Protein AF-A0AAV4BQB0-F1 (afdb_monomer_lite)

Organism: NCBI:txid259542

Radius of gyration: 29.91 Å; chains: 1; bounding box: 113×77×68 Å

Foldseek 3Di:
DDDDDDDDDPPPPPPDQDAAEDVLQVPDDEPPQWDWAWEWDWDDDPVDIDIDIHIDTHNDDPPPFPQVQASHGGAYWYQDPNDTDRAFDDPVRADDPQWFWRDDPPDPTIGTYGARPVGPPQPADDDDAAADPDPDEDEPGDFQSNEPDSWTFDHRHRYTDTHHHPPPDDQLQNPDDADPQWFQADPPDDDDPPDDDHSDTDGHDDEDPDDAPQAADADPRRHGYNHHDDDPPDDDDDPDDDDDDDDDDDDDDDDDDDDDDDDDDDDDD

Secondary structure (DSSP, 8-state):
------------------PBPPHHHHT----TT-EEEEEEEEES-TTS-EEEEEEEEESS--TT--GGG-SBS-PPEEEETTEEEEPB-BTTBPPPTTEEEE--TT-S--EEEEPPTT----SS-----PPP--S----S-SSGGGSSTT-EEEE-SSSEEEEPPPSS---TTTT-PPPTTEEEPPTT---PSSP--TTSEEEPPPPPS---TT-EEE-TTS-EEEEEPPPTT------------------------------------

Structure (mmCIF, N/CA/C/O backbone):
data_AF-A0AAV4BQB0-F1
#
_entry.id   AF-A0AAV4BQB0-F1
#
loop_
_atom_site.group_PDB
_atom_site.id
_atom_site.type_symbol
_atom_site.label_atom_id
_atom_site.label_alt_id
_atom_site.label_comp_id
_atom_site.label_asym_id
_atom_site.label_entity_id
_atom_site.label_seq_id
_atom_site.pdbx_PDB_ins_code
_atom_site.Cartn_x
_atom_site.Cartn_y
_atom_site.Cartn_z
_atom_site.occupancy
_atom_site.B_iso_or_equiv
_atom_site.auth_seq_id
_atom_site.auth_comp_id
_atom_site.auth_asym_id
_atom_site.auth_atom_id
_atom_site.pdbx_PDB_model_num
ATOM 1 N N . MET A 1 1 ? -64.596 17.385 -12.058 1.00 40.19 1 MET A N 1
ATOM 2 C CA . MET A 1 1 ? -63.147 17.650 -12.198 1.00 40.19 1 MET A CA 1
ATOM 3 C C . MET A 1 1 ? -62.437 16.876 -11.099 1.00 40.19 1 MET A C 1
ATOM 5 O O . MET A 1 1 ? -62.445 17.319 -9.963 1.00 40.19 1 MET A O 1
ATOM 9 N N . SER A 1 2 ? -61.924 15.686 -11.399 1.00 43.12 2 SER A N 1
ATOM 10 C CA . SER A 1 2 ? -61.160 14.870 -10.445 1.00 43.12 2 SER A CA 1
ATOM 11 C C . SER A 1 2 ? -60.182 14.003 -11.237 1.00 43.12 2 SER A C 1
ATOM 13 O O . SER A 1 2 ? -60.586 13.007 -11.835 1.00 43.12 2 SER A O 1
ATOM 15 N N . GLY A 1 3 ? -58.925 14.439 -11.321 1.00 43.28 3 GLY A N 1
ATOM 16 C CA . GLY A 1 3 ? -57.827 13.657 -11.896 1.00 43.28 3 GLY A CA 1
ATOM 17 C C . GLY A 1 3 ? -57.072 12.907 -10.792 1.00 43.28 3 GLY A C 1
ATOM 18 O O . GLY A 1 3 ? -57.014 13.416 -9.672 1.00 43.28 3 GLY A O 1
ATOM 19 N N . PRO A 1 4 ? -56.512 11.715 -11.061 1.00 56.84 4 PRO A N 1
ATOM 20 C CA . PRO A 1 4 ? -55.786 10.954 -10.054 1.00 56.84 4 PRO A CA 1
ATOM 21 C C . PRO A 1 4 ? -54.370 11.514 -9.874 1.00 56.84 4 PRO A C 1
ATOM 23 O O . PRO A 1 4 ? -53.608 11.656 -10.830 1.00 56.84 4 PRO A O 1
ATOM 26 N N . THR A 1 5 ? -54.012 11.825 -8.633 1.00 54.00 5 THR A N 1
ATOM 27 C CA . THR A 1 5 ? -52.661 12.236 -8.241 1.00 54.00 5 THR A CA 1
ATOM 28 C C . THR A 1 5 ? -51.750 11.008 -8.241 1.00 54.00 5 THR A C 1
ATOM 30 O O . THR A 1 5 ? -51.890 10.116 -7.405 1.00 54.00 5 THR A O 1
ATOM 33 N N . LEU A 1 6 ? -50.830 10.935 -9.203 1.00 49.22 6 LEU A N 1
ATOM 34 C CA . LEU A 1 6 ? -49.849 9.858 -9.324 1.00 49.22 6 LEU A CA 1
ATOM 35 C C . LEU A 1 6 ? -48.727 10.069 -8.289 1.00 49.22 6 LEU A C 1
ATOM 37 O O . LEU A 1 6 ? -47.874 10.938 -8.460 1.00 49.22 6 LEU A O 1
ATOM 41 N N . PHE A 1 7 ? -48.727 9.292 -7.204 1.00 54.22 7 PHE A N 1
ATOM 42 C CA . PHE A 1 7 ? -47.616 9.257 -6.247 1.00 54.22 7 PHE A CA 1
ATOM 43 C C . PHE A 1 7 ? -46.436 8.487 -6.858 1.00 54.22 7 PHE A C 1
ATOM 45 O O . PHE A 1 7 ? -46.438 7.259 -6.914 1.00 54.22 7 PHE A O 1
ATOM 52 N N . MET A 1 8 ? -45.419 9.214 -7.323 1.00 49.53 8 MET A N 1
ATOM 53 C CA . MET A 1 8 ? -44.122 8.643 -7.693 1.00 49.53 8 MET A CA 1
ATOM 54 C C . MET A 1 8 ? -43.368 8.229 -6.423 1.00 49.53 8 MET A C 1
ATOM 56 O O . MET A 1 8 ? -42.832 9.070 -5.704 1.00 49.53 8 MET A O 1
ATOM 60 N N . ILE A 1 9 ? -43.329 6.926 -6.139 1.00 54.16 9 ILE A N 1
ATOM 61 C CA . ILE A 1 9 ? -42.489 6.350 -5.083 1.00 54.16 9 ILE A CA 1
ATOM 62 C C . ILE A 1 9 ? -41.046 6.339 -5.599 1.00 54.16 9 ILE A C 1
ATOM 64 O O . ILE A 1 9 ? -40.660 5.481 -6.392 1.00 54.16 9 ILE A O 1
ATOM 68 N N . ILE A 1 10 ? -40.246 7.316 -5.171 1.00 55.66 10 ILE A N 1
ATOM 69 C CA . ILE A 1 10 ? -38.806 7.347 -5.439 1.00 55.66 10 ILE A CA 1
ATOM 70 C C . ILE A 1 10 ? -38.144 6.299 -4.535 1.00 55.66 10 ILE A C 1
ATOM 72 O O . ILE A 1 10 ? -37.892 6.538 -3.355 1.00 55.66 10 ILE A O 1
ATOM 76 N N . LEU A 1 11 ? -37.874 5.117 -5.089 1.00 50.44 11 LEU A N 1
ATOM 77 C CA . LEU A 1 11 ? -37.000 4.110 -4.487 1.00 50.44 11 LEU A CA 1
ATOM 78 C C . LEU A 1 11 ? -35.556 4.628 -4.529 1.00 50.44 11 LEU A C 1
ATOM 80 O O . LEU A 1 11 ? -34.839 4.451 -5.512 1.00 50.44 11 LEU A O 1
ATOM 84 N N . ILE A 1 12 ? -35.132 5.300 -3.458 1.00 55.72 12 ILE A N 1
ATOM 85 C CA . ILE A 1 12 ? -33.730 5.668 -3.256 1.00 55.72 12 ILE A CA 1
ATOM 86 C C . ILE A 1 12 ? -32.974 4.386 -2.890 1.00 55.72 12 ILE A C 1
ATOM 88 O O . ILE A 1 12 ? -32.971 3.948 -1.740 1.00 55.72 12 ILE A O 1
ATOM 92 N N . CYS A 1 13 ? -32.348 3.756 -3.883 1.00 46.44 13 CYS A N 1
ATOM 93 C CA . CYS A 1 13 ? -31.405 2.668 -3.659 1.00 46.44 13 CYS A CA 1
ATOM 94 C C . CYS A 1 13 ? -30.134 3.255 -3.026 1.00 46.44 13 CYS A C 1
ATOM 96 O O . CYS A 1 13 ? -29.247 3.742 -3.725 1.00 46.44 13 CYS A O 1
ATOM 98 N N . PHE A 1 14 ? -30.040 3.231 -1.696 1.00 46.72 14 PHE A N 1
ATOM 99 C CA . PHE A 1 14 ? -28.785 3.505 -1.002 1.00 46.72 14 PHE A CA 1
ATOM 100 C C . PHE A 1 14 ? -27.820 2.343 -1.257 1.00 46.72 14 PHE A C 1
ATOM 102 O O . PHE A 1 14 ? -27.823 1.341 -0.546 1.00 46.72 14 PHE A O 1
ATOM 109 N N . THR A 1 15 ? -26.976 2.460 -2.281 1.00 52.09 15 THR A N 1
ATOM 110 C CA . THR A 1 15 ? -25.806 1.591 -2.433 1.00 52.09 15 THR A CA 1
ATOM 111 C C . THR A 1 15 ? -24.753 2.028 -1.416 1.00 52.09 15 THR A C 1
ATOM 113 O O . THR A 1 15 ? -23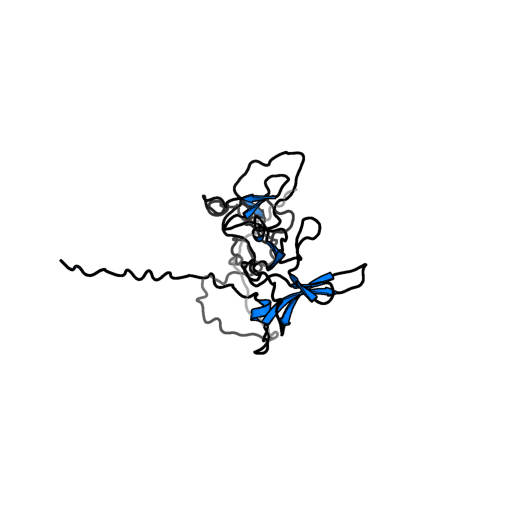.846 2.797 -1.731 1.00 52.09 15 THR A O 1
ATOM 116 N N . GLY A 1 16 ? -24.904 1.598 -0.162 1.00 49.47 16 GLY A N 1
ATOM 117 C CA . GLY A 1 16 ? -23.854 1.750 0.842 1.00 49.47 16 GLY A CA 1
ATOM 118 C C . GLY A 1 16 ? -22.622 0.957 0.408 1.00 49.47 16 GLY A C 1
ATOM 119 O O . GLY A 1 16 ? -22.731 -0.226 0.085 1.00 49.47 16 GLY A O 1
ATOM 120 N N . ALA A 1 17 ? -21.454 1.598 0.364 1.00 50.34 17 ALA A N 1
ATOM 121 C CA . ALA A 1 17 ? -20.202 0.905 0.093 1.00 50.34 17 ALA A CA 1
ATOM 122 C C . ALA A 1 17 ? -19.971 -0.164 1.176 1.00 50.34 17 ALA A C 1
ATOM 124 O O . ALA A 1 17 ? -19.835 0.150 2.359 1.00 50.34 17 ALA A O 1
ATOM 125 N N . VAL A 1 18 ? -19.955 -1.436 0.775 1.00 54.50 18 VAL A N 1
ATOM 126 C CA . VAL A 1 18 ? -19.676 -2.555 1.680 1.00 54.50 18 VAL A CA 1
ATOM 127 C C . VAL A 1 18 ? -18.186 -2.527 2.013 1.00 54.50 18 VAL A C 1
ATOM 129 O O . VAL A 1 18 ? -17.346 -2.714 1.130 1.00 54.50 18 VAL A O 1
ATOM 132 N N . LYS A 1 19 ? -17.848 -2.274 3.281 1.00 59.97 19 LYS A N 1
ATOM 133 C CA . LYS A 1 19 ? -16.457 -2.313 3.751 1.00 59.97 19 LYS A CA 1
ATOM 134 C C . LYS A 1 19 ? -15.888 -3.712 3.572 1.00 59.97 19 LYS A C 1
ATOM 136 O O . LYS A 1 19 ? -16.511 -4.697 3.966 1.00 59.97 19 LYS A O 1
ATOM 141 N N . LYS A 1 20 ? -14.687 -3.796 3.003 1.00 63.47 20 LYS A N 1
ATOM 142 C CA . LYS A 1 20 ? -13.949 -5.057 2.921 1.00 63.47 20 LYS A CA 1
ATOM 143 C C . LYS A 1 20 ? -13.236 -5.309 4.256 1.00 63.47 20 LYS A C 1
ATOM 145 O O . LYS A 1 20 ? -12.518 -4.413 4.704 1.00 63.47 20 LYS A O 1
ATOM 150 N N . PRO A 1 21 ? -13.422 -6.479 4.894 1.00 66.50 21 PRO A N 1
ATOM 151 C CA . PRO A 1 21 ? -12.736 -6.808 6.141 1.00 66.50 21 PRO A CA 1
ATOM 152 C C . PRO A 1 21 ? -11.227 -6.985 5.915 1.00 66.50 21 PRO A C 1
ATOM 154 O O . PRO A 1 21 ? -10.803 -7.455 4.859 1.00 66.50 21 PRO A O 1
ATOM 157 N N . ASP A 1 22 ? -10.416 -6.629 6.916 1.00 72.81 22 ASP A N 1
ATOM 158 C CA . ASP A 1 22 ? -8.969 -6.881 6.895 1.00 72.81 22 ASP A CA 1
ATOM 159 C C . ASP A 1 22 ? -8.699 -8.397 6.798 1.00 72.81 22 ASP A C 1
ATOM 161 O O . ASP A 1 22 ? -9.309 -9.162 7.553 1.00 72.81 22 ASP A O 1
ATOM 165 N N . PRO A 1 23 ? -7.786 -8.867 5.929 1.00 73.06 23 PRO A N 1
ATOM 166 C CA . PRO A 1 23 ? -7.485 -10.293 5.787 1.00 73.06 23 PRO A CA 1
ATOM 167 C C . PRO A 1 23 ? -7.052 -11.004 7.072 1.00 73.06 23 PRO A C 1
ATOM 169 O O . PRO A 1 23 ? -7.343 -12.187 7.235 1.00 73.06 23 PRO A O 1
ATOM 172 N N . ARG A 1 24 ? -6.415 -10.303 8.019 1.00 80.69 24 ARG A N 1
ATOM 173 C CA . ARG A 1 24 ? -6.088 -10.847 9.346 1.00 80.69 24 ARG A CA 1
ATOM 174 C C . ARG A 1 24 ? -7.348 -11.138 10.154 1.00 80.69 24 ARG A C 1
ATOM 176 O O . ARG A 1 24 ? -7.344 -12.072 10.945 1.00 80.69 24 ARG A O 1
ATOM 183 N N . CYS A 1 25 ? -8.409 -10.359 9.951 1.00 82.81 25 CYS A N 1
ATOM 184 C CA . CYS A 1 25 ? -9.715 -10.601 10.552 1.00 82.81 25 CYS A CA 1
ATOM 185 C C . CYS A 1 25 ? -10.560 -11.612 9.781 1.00 82.81 25 CYS A C 1
ATOM 187 O O . CYS A 1 25 ? -11.337 -12.327 10.398 1.00 82.81 25 CYS A O 1
ATOM 189 N N . VAL A 1 26 ? -10.375 -11.736 8.465 1.00 81.69 26 VAL A N 1
ATOM 190 C CA . VAL A 1 26 ? -10.981 -12.829 7.684 1.00 81.69 26 VAL A CA 1
ATOM 191 C C . VAL A 1 26 ? -10.436 -14.186 8.131 1.00 81.69 26 VAL A C 1
ATOM 193 O O . VAL A 1 26 ? -11.183 -15.152 8.211 1.00 81.69 26 VAL A O 1
ATOM 196 N N . ALA A 1 27 ? -9.143 -14.257 8.451 1.00 78.19 27 ALA A N 1
ATOM 197 C CA . ALA A 1 27 ? -8.499 -15.473 8.942 1.00 78.19 27 ALA A CA 1
ATOM 198 C C . ALA A 1 27 ? -8.728 -15.745 10.445 1.00 78.19 27 ALA A C 1
ATOM 200 O O . ALA A 1 27 ? -8.195 -16.726 10.965 1.00 78.19 27 ALA A O 1
ATOM 201 N N . LYS A 1 28 ? -9.452 -14.875 11.165 1.00 83.56 28 LYS A N 1
ATOM 202 C CA . LYS A 1 28 ? -9.656 -14.983 12.614 1.00 83.56 28 LYS A CA 1
ATOM 203 C C . LYS A 1 28 ? -11.091 -15.401 12.923 1.00 83.56 28 LYS A C 1
ATOM 205 O O . LYS A 1 28 ? -12.017 -14.611 12.771 1.00 83.56 28 LYS A O 1
ATOM 210 N N . ASP A 1 29 ? -11.253 -16.607 13.452 1.00 88.62 29 ASP A N 1
ATOM 211 C CA . ASP A 1 29 ? -12.545 -17.081 13.947 1.00 88.62 29 ASP A CA 1
ATOM 212 C C . ASP A 1 29 ? -12.861 -16.435 15.302 1.00 88.62 29 ASP A C 1
ATOM 214 O O . ASP A 1 29 ? -12.289 -16.795 16.336 1.00 88.62 29 ASP A O 1
ATOM 218 N N . CYS A 1 30 ? -13.750 -15.443 15.296 1.00 86.88 30 CYS A N 1
ATOM 219 C CA . CYS A 1 30 ? -14.205 -14.764 16.505 1.00 86.88 30 CYS A CA 1
ATOM 220 C C . CYS A 1 30 ? -15.524 -15.367 17.027 1.00 86.88 30 CYS A C 1
ATOM 222 O O . CYS A 1 30 ? -16.413 -15.670 16.229 1.00 86.88 30 CYS A O 1
ATOM 224 N N . PRO A 1 31 ? -15.688 -15.532 18.357 1.00 89.38 31 PRO A N 1
ATOM 225 C CA . PRO A 1 31 ? -16.959 -15.937 18.957 1.00 89.38 31 PRO A CA 1
ATOM 226 C C . PRO A 1 31 ? -18.126 -15.024 18.553 1.00 89.38 31 PRO A C 1
ATOM 228 O O . PRO A 1 31 ? -17.932 -13.831 18.319 1.00 89.38 31 PRO A O 1
ATOM 231 N N . THR A 1 32 ? -19.351 -15.560 18.563 1.00 79.38 32 THR A N 1
ATOM 232 C CA . THR A 1 32 ? -20.579 -14.891 18.075 1.00 79.38 32 THR A CA 1
ATOM 233 C C . THR A 1 32 ? -20.884 -13.531 18.711 1.00 79.38 32 THR A C 1
ATOM 235 O O . THR A 1 32 ? -21.594 -12.736 18.107 1.00 79.38 32 THR A O 1
ATOM 238 N N . ASN A 1 33 ? -20.338 -13.244 19.897 1.00 83.31 33 ASN A N 1
ATOM 239 C CA . ASN A 1 33 ? -20.551 -11.989 20.629 1.00 83.31 33 ASN A CA 1
ATOM 240 C C . ASN A 1 33 ? -19.329 -11.061 20.607 1.00 83.31 33 ASN A C 1
ATOM 242 O O . ASN A 1 33 ? -19.224 -10.153 21.426 1.00 83.31 33 ASN A O 1
ATOM 246 N N . THR A 1 34 ? -18.389 -11.299 19.695 1.00 88.31 34 THR A N 1
ATOM 247 C CA . THR A 1 34 ? -17.158 -10.516 19.592 1.00 88.31 34 THR A CA 1
ATOM 248 C C . THR A 1 34 ? -16.955 -10.017 18.174 1.00 88.31 34 THR A C 1
ATOM 250 O O . THR A 1 34 ? -17.343 -10.665 17.206 1.00 88.31 34 THR A O 1
ATOM 253 N N . THR A 1 35 ? -16.324 -8.855 18.046 1.00 86.50 35 THR A N 1
ATOM 254 C CA . THR A 1 35 ? -15.971 -8.277 16.747 1.00 86.50 35 THR A CA 1
ATOM 255 C C . THR A 1 35 ? -14.468 -8.374 16.539 1.00 86.50 35 THR A C 1
ATOM 257 O O . THR A 1 35 ? -13.699 -7.999 17.427 1.00 86.50 35 THR A O 1
ATOM 260 N N . CYS A 1 36 ? -14.033 -8.856 15.373 1.00 88.38 36 CYS A N 1
ATOM 261 C CA . CYS A 1 36 ? -12.615 -8.826 15.031 1.00 88.38 36 CYS A CA 1
ATOM 262 C C . CYS A 1 36 ? -12.166 -7.399 14.717 1.00 88.38 36 CYS A C 1
ATOM 264 O O . CYS A 1 36 ? -12.765 -6.725 13.881 1.00 88.38 36 CYS A O 1
ATOM 266 N N . ARG A 1 37 ? -11.087 -6.951 15.360 1.00 88.94 37 ARG A N 1
ATOM 267 C CA . ARG A 1 37 ? -10.463 -5.643 15.142 1.00 88.94 37 ARG A CA 1
ATOM 268 C C . ARG A 1 37 ? -8.952 -5.786 15.052 1.00 88.94 37 ARG A C 1
ATOM 270 O O . ARG A 1 37 ? -8.367 -6.660 15.691 1.00 88.94 37 ARG A O 1
ATOM 277 N N . VAL A 1 38 ? -8.316 -4.902 14.287 1.00 89.12 38 VAL A N 1
ATOM 278 C CA . VAL A 1 38 ? -6.854 -4.825 14.239 1.00 89.12 38 VAL A CA 1
ATOM 279 C C . VAL A 1 38 ? -6.360 -3.852 15.306 1.00 89.12 38 VAL A C 1
ATOM 281 O O . VAL A 1 38 ? -6.777 -2.695 15.361 1.00 89.12 38 VAL A O 1
ATOM 284 N N . VAL A 1 39 ? -5.476 -4.346 16.165 1.00 91.44 39 VAL A N 1
ATOM 285 C CA . VAL A 1 39 ? -4.900 -3.633 17.302 1.00 91.44 39 VAL A CA 1
ATOM 286 C C . VAL A 1 39 ? -3.396 -3.481 17.077 1.00 91.44 39 VAL A C 1
ATOM 288 O O . VAL A 1 39 ? -2.720 -4.425 16.669 1.00 91.44 39 VAL A O 1
ATOM 291 N N . LYS A 1 40 ? -2.864 -2.289 17.342 1.00 91.56 40 LYS A N 1
ATOM 292 C CA . LYS A 1 40 ? -1.433 -2.020 17.444 1.00 91.56 40 LYS A CA 1
ATOM 293 C C . LYS A 1 40 ? -0.936 -2.572 18.778 1.00 91.56 40 LYS A C 1
ATOM 295 O O . LYS A 1 40 ? -1.242 -2.027 19.840 1.00 91.56 40 LYS A O 1
ATOM 300 N N . THR A 1 41 ? -0.164 -3.649 18.713 1.00 90.06 41 THR A N 1
ATOM 301 C CA . THR A 1 41 ? 0.493 -4.258 19.870 1.00 90.06 41 THR A CA 1
ATOM 302 C C . THR A 1 41 ? 1.954 -3.836 19.859 1.00 90.06 41 THR A C 1
ATOM 304 O O . THR A 1 41 ? 2.642 -4.001 18.853 1.00 90.06 41 THR A O 1
ATOM 307 N N . CYS A 1 42 ? 2.437 -3.284 20.968 1.00 86.69 42 CYS A N 1
ATOM 308 C CA . CYS A 1 42 ? 3.838 -2.921 21.116 1.00 86.69 42 CYS A CA 1
ATOM 309 C C . CYS A 1 42 ? 4.488 -3.724 22.237 1.00 86.69 42 CYS A C 1
ATOM 311 O O . CYS A 1 42 ? 3.907 -3.923 23.302 1.00 86.69 42 CYS A O 1
ATOM 313 N N . THR A 1 43 ? 5.702 -4.190 21.978 1.00 85.69 43 THR A N 1
ATOM 314 C CA . THR A 1 43 ? 6.494 -5.021 22.881 1.00 85.69 43 THR A CA 1
ATOM 315 C C . THR A 1 43 ? 7.866 -4.397 23.096 1.00 85.69 43 THR A C 1
ATOM 317 O O . THR A 1 43 ? 8.454 -3.848 22.162 1.00 85.69 43 THR A O 1
ATOM 320 N N . GLY A 1 44 ? 8.392 -4.534 24.313 1.00 80.31 44 GLY A N 1
ATOM 321 C CA . GLY A 1 44 ? 9.740 -4.106 24.686 1.00 80.31 44 GLY A CA 1
ATOM 322 C C . GLY A 1 44 ? 9.776 -2.964 25.706 1.00 80.31 44 GLY A C 1
ATOM 323 O O . GLY A 1 44 ? 8.752 -2.392 26.071 1.00 80.31 44 GLY A O 1
ATOM 324 N N . SER A 1 45 ? 10.979 -2.665 26.200 1.00 73.12 45 SER A N 1
ATOM 325 C CA . SER A 1 45 ? 11.246 -1.579 27.157 1.00 73.12 45 SER A CA 1
ATOM 326 C C . SER A 1 45 ? 11.526 -0.260 26.427 1.00 73.12 45 SER A C 1
ATOM 328 O O . SER A 1 45 ? 11.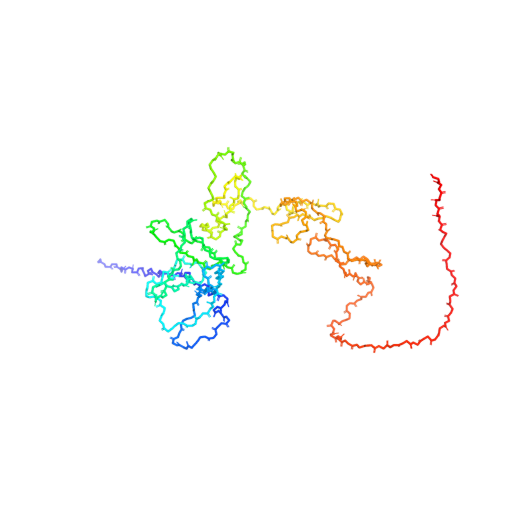801 -0.262 25.230 1.00 73.12 45 SER A O 1
ATOM 330 N N . SER A 1 46 ? 11.559 0.872 27.141 1.00 68.00 46 SER A N 1
ATOM 331 C CA . SER A 1 46 ? 11.692 2.236 26.584 1.00 68.00 46 SER A CA 1
ATOM 332 C C . SER A 1 46 ? 12.862 2.480 25.609 1.00 68.00 46 SER A C 1
ATOM 334 O O . SER A 1 46 ? 12.881 3.503 24.937 1.00 68.00 46 SER A O 1
ATOM 336 N N . ARG A 1 47 ? 13.849 1.573 25.527 1.00 66.06 47 ARG A N 1
ATOM 337 C CA . ARG A 1 47 ? 15.011 1.647 24.617 1.00 66.06 47 ARG A CA 1
ATOM 338 C C . ARG A 1 47 ? 14.907 0.753 23.369 1.00 66.06 47 ARG A C 1
ATOM 340 O O . ARG A 1 47 ? 15.749 0.854 22.485 1.00 66.06 47 ARG A O 1
ATOM 347 N N . SER A 1 48 ? 13.923 -0.140 23.288 1.00 61.41 48 SER A N 1
ATOM 348 C CA . SER A 1 48 ? 13.666 -1.006 22.126 1.00 61.41 48 SER A CA 1
ATOM 349 C C . SER A 1 48 ? 12.182 -1.348 22.096 1.00 61.41 48 SER A C 1
ATOM 351 O O . SER A 1 48 ? 11.766 -2.411 22.545 1.00 61.41 48 SER A O 1
ATOM 353 N N . HIS A 1 49 ? 11.389 -0.388 21.629 1.00 79.81 49 HIS A N 1
ATOM 354 C CA . HIS A 1 49 ? 9.942 -0.497 21.517 1.00 79.81 49 HIS A CA 1
ATOM 355 C C . HIS A 1 49 ? 9.591 -0.861 20.075 1.00 79.81 49 HIS A C 1
ATOM 357 O O . HIS A 1 49 ? 9.742 -0.041 19.170 1.00 79.81 49 HIS A O 1
ATOM 363 N N . PHE A 1 50 ? 9.163 -2.100 19.856 1.00 84.19 50 PHE A N 1
ATOM 364 C CA . PHE A 1 50 ? 8.727 -2.573 18.546 1.00 84.19 50 PHE A CA 1
ATOM 365 C C . PHE A 1 50 ? 7.213 -2.746 18.552 1.00 84.19 50 PHE A C 1
ATOM 367 O O . PHE A 1 50 ? 6.668 -3.373 19.459 1.00 84.19 50 PHE A O 1
ATOM 374 N N . CYS A 1 51 ? 6.541 -2.197 17.545 1.00 86.56 51 CYS A N 1
ATOM 375 C CA . CYS A 1 51 ? 5.098 -2.321 17.380 1.00 86.56 51 CYS A CA 1
ATOM 376 C C . CYS A 1 51 ? 4.773 -3.155 16.145 1.00 86.56 51 CYS A C 1
ATOM 378 O O . CYS A 1 51 ? 5.495 -3.104 15.153 1.00 86.56 51 CYS A O 1
ATOM 380 N N . PHE A 1 52 ? 3.656 -3.874 16.191 1.00 87.69 52 PHE A N 1
ATOM 381 C CA . PHE A 1 52 ? 3.094 -4.626 15.073 1.00 87.69 52 PHE A CA 1
ATOM 382 C C . PHE A 1 52 ? 1.560 -4.599 15.119 1.00 87.69 52 PHE A C 1
ATOM 384 O O . PHE A 1 52 ? 0.955 -4.168 16.102 1.00 87.69 52 PHE A O 1
ATOM 391 N N . LEU A 1 53 ? 0.928 -5.038 14.030 1.00 87.62 53 LEU A N 1
ATOM 392 C CA . LEU A 1 53 ? -0.527 -5.120 13.901 1.00 87.62 53 LEU A CA 1
ATOM 393 C C . LEU A 1 53 ? -1.018 -6.543 14.165 1.00 87.62 53 LEU A C 1
ATOM 395 O O . LEU A 1 53 ? -0.526 -7.495 13.557 1.00 87.62 53 LEU A O 1
ATOM 399 N N . GLU A 1 54 ? -2.024 -6.677 15.022 1.00 90.06 54 GLU A N 1
ATOM 400 C CA . GLU A 1 54 ? -2.573 -7.958 15.462 1.00 90.06 54 GLU A CA 1
ATOM 401 C C . GLU A 1 54 ? -4.105 -7.974 15.373 1.00 90.06 54 GLU A C 1
ATOM 403 O O . GLU A 1 54 ? -4.766 -7.024 15.785 1.00 90.06 54 GLU A O 1
ATOM 408 N N . ALA A 1 55 ? -4.691 -9.063 14.865 1.00 89.56 55 ALA A N 1
ATOM 409 C CA . ALA A 1 55 ? -6.142 -9.254 14.862 1.00 89.56 55 ALA A CA 1
ATOM 410 C C . ALA A 1 55 ? -6.631 -9.832 16.201 1.00 89.56 55 ALA A C 1
ATOM 412 O O . ALA A 1 55 ? -6.223 -10.926 16.609 1.00 89.56 55 ALA A O 1
ATOM 413 N N . ARG A 1 56 ? -7.540 -9.114 16.868 1.00 91.75 56 ARG A N 1
ATOM 414 C CA . ARG A 1 56 ? -8.102 -9.470 18.177 1.00 91.75 56 ARG A CA 1
ATOM 415 C C . ARG A 1 56 ? -9.627 -9.447 18.143 1.00 91.75 56 ARG A C 1
ATOM 417 O O . ARG A 1 56 ? -10.224 -8.554 17.552 1.00 91.75 56 ARG A O 1
ATOM 424 N N . CYS A 1 57 ? -10.246 -10.411 18.816 1.00 91.25 57 CYS A N 1
ATOM 425 C CA . CYS A 1 57 ? -11.690 -10.434 19.038 1.00 91.25 57 CYS A CA 1
ATOM 426 C C . CYS A 1 57 ? -12.011 -9.586 20.273 1.00 91.25 57 CYS A C 1
ATOM 428 O O . CYS A 1 57 ? -11.423 -9.809 21.332 1.00 91.25 57 CYS A O 1
ATOM 430 N N . LEU A 1 58 ? -12.891 -8.596 20.127 1.00 89.56 58 LEU A N 1
ATOM 431 C CA . LEU A 1 58 ? -13.271 -7.669 21.193 1.00 89.56 58 LEU A CA 1
ATOM 432 C C . LEU A 1 58 ? -14.755 -7.825 21.535 1.00 89.56 58 LEU A C 1
ATOM 434 O O . LEU A 1 58 ? -15.594 -7.795 20.634 1.00 89.56 58 LEU A O 1
ATOM 438 N N . ASP A 1 59 ? -15.071 -7.935 22.827 1.00 85.56 59 ASP A N 1
ATOM 439 C CA . ASP A 1 59 ? -16.450 -8.066 23.333 1.00 85.56 59 ASP A CA 1
ATOM 440 C C . ASP A 1 59 ? -17.261 -6.764 23.185 1.00 85.56 59 ASP A C 1
ATOM 442 O O . ASP A 1 59 ? -18.484 -6.789 23.072 1.00 85.56 59 ASP A O 1
ATOM 446 N N . LYS A 1 60 ? -16.579 -5.609 23.202 1.00 71.88 60 LYS A N 1
ATOM 447 C CA . LYS A 1 60 ? -17.162 -4.267 23.045 1.00 71.88 60 LYS A CA 1
ATOM 448 C C . LYS A 1 60 ? -16.235 -3.406 22.177 1.00 71.88 60 LYS A C 1
ATOM 450 O O . LYS A 1 60 ? -15.217 -2.934 22.691 1.00 71.88 60 LYS A O 1
ATOM 455 N N . PRO A 1 61 ? -16.511 -3.222 20.874 1.00 64.69 61 PRO A N 1
ATOM 456 C CA . PRO A 1 61 ? -15.766 -2.252 20.078 1.00 64.69 61 PRO A CA 1
ATOM 457 C C . PRO A 1 61 ? -15.964 -0.834 20.656 1.00 64.69 61 PRO A C 1
ATOM 459 O O . PRO A 1 61 ? -16.980 -0.589 21.312 1.00 64.69 61 PRO A O 1
ATOM 462 N N . PRO A 1 62 ? -15.020 0.105 20.452 1.00 67.00 62 PRO A N 1
ATOM 463 C CA . PRO A 1 62 ? -15.179 1.467 20.948 1.00 67.00 62 PRO A CA 1
ATOM 464 C C . PRO A 1 62 ? -16.431 2.098 20.335 1.00 67.00 62 PRO A C 1
ATOM 466 O O . PRO A 1 62 ? -16.572 2.125 19.113 1.00 67.00 62 PRO A O 1
ATOM 469 N N . GLU A 1 63 ? -17.318 2.628 21.176 1.00 60.66 63 GLU A N 1
ATOM 470 C CA . GLU A 1 63 ? -18.576 3.271 20.763 1.00 60.66 63 GLU A CA 1
ATOM 471 C C . GLU A 1 63 ? -18.328 4.489 19.849 1.00 60.66 63 GLU A C 1
ATOM 473 O O . GLU A 1 63 ? -19.137 4.819 18.988 1.00 60.66 63 GLU A O 1
ATOM 478 N N . SER A 1 64 ? -17.150 5.106 19.988 1.00 57.09 64 SER A N 1
ATOM 479 C CA . SER A 1 64 ? -16.658 6.240 19.205 1.00 57.09 64 SER A CA 1
ATOM 480 C C . SER A 1 64 ? -15.769 5.855 18.024 1.00 57.09 64 SER A C 1
ATOM 482 O O . SER A 1 64 ? -15.236 6.754 17.370 1.00 57.09 64 SER A O 1
ATOM 484 N N . SER A 1 65 ? -15.555 4.559 17.751 1.00 61.78 65 SER A N 1
ATOM 485 C CA . SER A 1 65 ? -14.666 4.183 16.656 1.00 61.78 65 SER A CA 1
ATOM 486 C C . SER A 1 65 ? -15.274 4.680 15.362 1.00 61.78 65 SER A C 1
ATOM 488 O O . SER A 1 65 ? -16.390 4.295 14.989 1.00 61.78 65 SER A O 1
ATOM 490 N N . GLN A 1 66 ? -14.542 5.556 14.683 1.00 66.38 66 GLN A N 1
ATOM 491 C CA . GLN A 1 66 ? -15.022 6.243 13.496 1.00 66.38 66 GLN A CA 1
ATOM 492 C C . GLN A 1 66 ? -14.883 5.307 12.304 1.00 66.38 66 GLN A C 1
ATOM 494 O O . GLN A 1 66 ? -14.121 5.495 11.359 1.00 66.38 66 GLN A O 1
ATOM 499 N N . THR A 1 67 ? -15.629 4.220 12.406 1.00 62.56 67 THR A N 1
ATOM 500 C CA . THR A 1 67 ? -15.480 2.992 11.648 1.00 62.56 67 THR A CA 1
ATOM 501 C C . THR A 1 67 ? -15.617 3.303 10.156 1.00 62.56 67 THR A C 1
ATOM 503 O O . THR A 1 67 ? -15.041 2.625 9.318 1.00 62.56 67 THR A O 1
ATOM 506 N N . PHE A 1 68 ? -16.393 4.332 9.798 1.00 61.16 68 PHE A N 1
ATOM 507 C CA . PHE A 1 68 ? -16.645 4.804 8.431 1.00 61.16 68 PHE A CA 1
ATOM 508 C C . PHE A 1 68 ? -15.489 5.574 7.772 1.00 61.16 68 PHE A C 1
ATOM 510 O O . PHE A 1 68 ? -15.581 5.846 6.580 1.00 61.16 68 PHE A O 1
ATOM 517 N N . ARG A 1 69 ? -14.411 5.899 8.494 1.00 73.88 69 ARG A N 1
ATOM 518 C CA . ARG A 1 69 ? -13.314 6.731 7.964 1.00 73.88 69 ARG A CA 1
ATOM 519 C C . ARG A 1 69 ? -12.295 5.935 7.146 1.00 73.88 69 ARG A C 1
ATOM 521 O O . ARG A 1 69 ? -11.625 6.504 6.293 1.00 73.88 69 ARG A O 1
ATOM 528 N N . CYS A 1 70 ? -12.200 4.621 7.354 1.00 74.56 70 CYS A N 1
ATOM 529 C CA . CYS A 1 70 ? -11.319 3.753 6.572 1.00 74.56 70 CYS A CA 1
ATOM 530 C C . CYS A 1 70 ? -12.073 3.103 5.404 1.00 74.56 70 CYS A C 1
ATOM 532 O O . CYS A 1 70 ? -13.206 2.640 5.550 1.00 74.56 70 CYS A O 1
ATOM 534 N N . THR A 1 71 ? -11.429 3.053 4.236 1.00 67.50 71 THR A N 1
ATOM 535 C CA . THR A 1 71 ? -11.969 2.394 3.032 1.00 67.50 71 THR A CA 1
ATOM 536 C C . THR A 1 71 ? -11.804 0.873 3.086 1.00 67.50 71 THR A C 1
ATOM 538 O O . THR A 1 71 ? -12.627 0.142 2.530 1.00 67.50 71 THR A O 1
ATOM 541 N N . PHE A 1 72 ? -10.776 0.399 3.796 1.00 65.38 72 PHE A N 1
ATOM 542 C CA . PHE A 1 72 ? -10.504 -1.008 4.076 1.00 65.38 72 PHE A CA 1
ATOM 543 C C . PHE A 1 72 ? -10.445 -1.237 5.587 1.00 65.38 72 PHE A C 1
ATOM 545 O O . PHE A 1 72 ? -9.705 -0.552 6.295 1.00 65.38 72 PHE A O 1
ATOM 552 N N . GLY A 1 73 ? -11.215 -2.215 6.066 1.00 72.56 73 GLY A N 1
ATOM 553 C CA . GLY A 1 73 ? -11.335 -2.519 7.488 1.00 72.56 73 GLY A CA 1
ATOM 554 C C . GLY A 1 73 ? -11.849 -1.342 8.323 1.00 72.56 73 GLY A C 1
ATOM 555 O O . GLY A 1 73 ? -12.636 -0.517 7.857 1.00 72.56 73 GLY A O 1
ATOM 556 N N . ASP A 1 74 ? -11.372 -1.293 9.563 1.00 80.00 74 ASP A N 1
ATOM 557 C CA . ASP A 1 74 ? -11.692 -0.277 10.563 1.00 80.00 74 ASP A CA 1
ATOM 558 C C . ASP A 1 74 ? -10.410 0.468 10.990 1.00 80.00 74 ASP A C 1
ATOM 560 O O . ASP A 1 74 ? -9.308 -0.030 10.726 1.00 80.00 74 ASP A O 1
ATOM 564 N N . PRO A 1 75 ? -10.511 1.621 11.684 1.00 85.44 75 PRO A N 1
ATOM 565 C CA . PRO A 1 75 ? -9.348 2.273 12.277 1.00 85.44 75 PRO A CA 1
ATOM 566 C C . PRO A 1 75 ? -8.552 1.323 13.177 1.00 85.44 75 PRO A C 1
ATOM 568 O O . PRO A 1 75 ? -9.123 0.514 13.922 1.00 85.44 75 PRO A O 1
ATOM 571 N N . ILE A 1 76 ? -7.224 1.441 13.115 1.00 88.94 76 ILE A N 1
ATOM 572 C CA . ILE A 1 76 ? -6.311 0.650 13.945 1.00 88.94 76 ILE A CA 1
ATOM 573 C C . ILE A 1 76 ? -6.470 1.094 15.393 1.00 88.94 76 ILE A C 1
ATOM 575 O O . ILE A 1 76 ? -6.358 2.282 15.691 1.00 88.94 76 ILE A O 1
ATOM 579 N N . LEU A 1 77 ? -6.678 0.150 16.306 1.00 90.56 77 LEU A N 1
ATOM 580 C CA . LEU A 1 77 ? -6.862 0.456 17.723 1.00 90.56 77 LEU A CA 1
ATOM 581 C C . LEU A 1 77 ? -5.541 0.382 18.491 1.00 90.56 77 LEU A C 1
ATOM 583 O O . LEU A 1 77 ? -4.748 -0.525 18.274 1.00 90.56 77 LEU A O 1
ATOM 587 N N . GLU A 1 78 ? -5.322 1.285 19.436 1.00 90.06 78 GLU A N 1
ATOM 588 C CA . GLU A 1 78 ? -4.183 1.264 20.357 1.00 90.06 78 GLU A CA 1
ATOM 589 C C . GLU A 1 78 ? -4.684 1.405 21.799 1.00 90.06 78 GLU A C 1
ATOM 591 O O . GLU A 1 78 ? -5.670 2.094 22.068 1.00 90.06 78 GLU A O 1
ATOM 596 N N . MET A 1 79 ? -4.010 0.746 22.744 1.00 87.94 79 MET A N 1
ATOM 597 C CA . MET A 1 79 ? -4.291 0.924 24.167 1.00 87.94 79 MET A CA 1
ATOM 598 C C . MET A 1 79 ? -3.754 2.283 24.633 1.00 87.94 79 MET A C 1
ATOM 600 O O . MET A 1 79 ? -2.543 2.490 24.690 1.00 87.94 79 MET A O 1
ATOM 604 N N . ARG A 1 80 ? -4.647 3.198 25.015 1.00 86.00 80 ARG A N 1
ATOM 605 C CA . ARG A 1 80 ? -4.316 4.508 25.587 1.00 86.00 80 ARG A CA 1
ATOM 606 C C . ARG A 1 80 ? -5.091 4.726 26.877 1.00 86.00 80 ARG A C 1
ATOM 608 O O . ARG A 1 80 ? -6.313 4.598 26.909 1.00 86.00 80 ARG A O 1
ATOM 615 N N . LEU A 1 81 ? -4.367 5.044 27.953 1.00 88.12 81 LEU A N 1
ATOM 616 C CA . LEU A 1 81 ? -4.943 5.321 29.279 1.00 88.12 81 LEU A CA 1
ATOM 617 C C . LEU A 1 81 ? -5.911 4.218 29.763 1.00 88.12 81 LEU A C 1
ATOM 619 O O . LEU A 1 81 ? -6.952 4.502 30.342 1.00 88.12 81 LEU A O 1
ATOM 623 N N . GLY A 1 82 ? -5.584 2.949 29.486 1.00 86.38 82 GLY A N 1
ATOM 624 C CA . GLY A 1 82 ? -6.412 1.798 29.873 1.00 86.38 82 GLY A CA 1
ATOM 625 C C . GLY A 1 82 ? -7.642 1.547 28.992 1.00 86.38 82 GLY A C 1
ATOM 626 O O . GLY A 1 82 ? -8.458 0.694 29.329 1.00 86.38 82 GLY A O 1
ATOM 627 N N . THR A 1 83 ? -7.777 2.250 27.864 1.00 87.94 83 THR A N 1
ATOM 628 C CA . THR A 1 83 ? -8.886 2.080 26.911 1.00 87.94 83 THR A CA 1
ATOM 629 C C . THR A 1 83 ? -8.381 1.873 25.486 1.00 87.94 83 THR A C 1
ATOM 631 O O . THR A 1 83 ? -7.317 2.369 25.121 1.00 87.94 83 THR A O 1
ATOM 634 N N . LEU A 1 84 ? -9.137 1.141 24.665 1.00 88.12 84 LEU A N 1
ATOM 635 C CA . LEU A 1 84 ? -8.857 1.028 23.233 1.00 88.12 84 LEU A CA 1
ATOM 636 C C . LEU A 1 84 ? -9.394 2.261 22.509 1.00 88.12 84 LEU A C 1
ATOM 638 O O . LEU A 1 84 ? -10.579 2.572 22.613 1.00 88.12 84 LEU A O 1
ATOM 642 N N . GLN A 1 85 ? -8.522 2.941 21.773 1.00 88.38 85 GLN A N 1
ATOM 643 C CA . GLN A 1 85 ? -8.856 4.139 21.004 1.00 88.38 85 GLN A CA 1
ATOM 644 C C . GLN A 1 85 ? -8.306 4.033 19.584 1.00 88.38 85 GLN A C 1
ATOM 646 O O . GLN A 1 85 ? -7.335 3.313 19.346 1.00 88.38 85 GLN A O 1
ATOM 651 N N . ASP A 1 86 ? -8.910 4.765 18.649 1.00 88.31 86 ASP A N 1
ATOM 652 C CA . ASP A 1 86 ? -8.404 4.878 17.283 1.00 88.31 86 ASP A CA 1
ATOM 653 C C . ASP A 1 86 ? -6.983 5.484 17.309 1.00 88.31 86 ASP A C 1
ATOM 655 O O . ASP A 1 86 ? -6.704 6.479 17.986 1.00 88.31 86 ASP A O 1
ATOM 659 N N . THR A 1 87 ? -6.056 4.874 16.573 1.00 88.31 87 THR A N 1
ATOM 660 C CA . THR A 1 87 ? -4.667 5.332 16.497 1.00 88.31 87 THR A CA 1
ATOM 661 C C . THR A 1 87 ? -4.640 6.632 15.713 1.00 88.31 87 THR A C 1
ATOM 663 O O . THR A 1 87 ? -4.995 6.657 14.537 1.00 88.31 87 THR A O 1
ATOM 666 N N . THR A 1 88 ? -4.229 7.725 16.347 1.00 87.12 88 THR A N 1
ATOM 667 C CA . THR A 1 88 ? -4.135 9.035 15.692 1.00 87.12 88 THR A CA 1
ATOM 668 C C . THR A 1 88 ? -2.833 9.173 14.913 1.00 87.12 88 THR A C 1
ATOM 670 O O . THR A 1 88 ? -1.792 8.706 15.379 1.00 87.12 88 THR A O 1
ATOM 673 N N . CYS A 1 89 ? -2.868 9.878 13.786 1.00 82.69 89 CYS A N 1
ATOM 674 C CA . CYS A 1 89 ? -1.680 10.202 13.000 1.00 82.69 89 CYS A CA 1
ATOM 675 C C . CYS A 1 89 ? -1.505 11.705 12.810 1.00 82.69 89 CYS A C 1
ATOM 677 O O . CYS A 1 89 ? -2.468 12.458 12.720 1.00 82.69 89 CYS A O 1
ATOM 679 N N . HIS A 1 90 ? -0.248 12.138 12.782 1.00 81.00 90 HIS A N 1
ATOM 680 C CA . HIS A 1 90 ? 0.168 13.513 12.503 1.00 81.00 90 HIS A CA 1
ATOM 681 C C . HIS A 1 90 ? 1.666 13.513 12.137 1.00 81.00 90 HIS A C 1
ATOM 683 O O . HIS A 1 90 ? 2.324 12.483 12.304 1.00 81.00 90 HIS A O 1
ATOM 689 N N . PRO A 1 91 ? 2.260 14.636 11.690 1.00 69.69 91 PRO A N 1
ATOM 690 C CA . PRO A 1 91 ? 3.656 14.661 11.230 1.00 69.69 91 PRO A CA 1
ATOM 691 C C . PRO A 1 91 ? 4.704 14.156 12.240 1.00 69.69 91 PRO A C 1
ATOM 693 O O . PRO A 1 91 ? 5.754 13.670 11.840 1.00 69.69 91 PRO A O 1
ATOM 696 N N . GLY A 1 92 ? 4.423 14.247 13.545 1.00 74.44 92 GLY A N 1
ATOM 697 C CA . GLY A 1 92 ? 5.302 13.765 14.623 1.00 74.44 92 GLY A CA 1
ATOM 698 C C . GLY A 1 92 ? 4.996 12.348 15.125 1.00 74.44 92 GLY A C 1
ATOM 699 O O . GLY A 1 92 ? 5.732 11.829 15.957 1.00 74.44 92 GLY A O 1
ATOM 700 N N . SER A 1 93 ? 3.915 11.730 14.650 1.00 79.62 93 SER A N 1
ATOM 701 C CA . SER A 1 93 ? 3.523 10.360 14.990 1.00 79.62 93 SER A CA 1
ATOM 702 C C . SER A 1 93 ? 2.979 9.686 13.729 1.00 79.62 93 SER A C 1
ATOM 704 O O . SER A 1 93 ? 1.757 9.657 13.528 1.00 79.62 93 SER A O 1
ATOM 706 N N . PRO A 1 94 ? 3.865 9.186 12.848 1.00 79.31 94 PRO A N 1
ATOM 707 C CA . PRO A 1 94 ? 3.445 8.488 11.645 1.00 79.31 94 PRO A CA 1
ATOM 708 C C . PRO A 1 94 ? 2.741 7.174 11.996 1.00 79.31 94 PRO A C 1
ATOM 710 O O . PRO A 1 94 ? 2.931 6.598 13.072 1.00 79.31 94 PRO A O 1
ATOM 713 N N . CYS A 1 95 ? 1.919 6.697 11.067 1.00 84.00 95 CYS A N 1
ATOM 714 C CA . CYS A 1 95 ? 1.314 5.382 11.185 1.00 84.00 95 CYS A CA 1
ATOM 715 C C . CYS A 1 95 ? 2.364 4.272 11.082 1.00 84.00 95 CYS A C 1
ATOM 717 O O . CYS A 1 95 ? 3.445 4.459 10.528 1.00 84.00 95 CYS A O 1
ATOM 719 N N . ILE A 1 96 ? 2.030 3.109 11.635 1.00 83.75 96 ILE A N 1
ATOM 720 C CA . ILE A 1 96 ? 2.872 1.916 11.567 1.00 83.75 96 ILE A CA 1
ATOM 721 C C . ILE A 1 96 ? 2.953 1.373 10.133 1.00 83.75 96 ILE A C 1
ATOM 723 O O . ILE A 1 96 ? 2.020 1.535 9.344 1.00 83.75 96 ILE A O 1
ATOM 727 N N . ASP A 1 97 ? 4.045 0.690 9.800 1.00 75.75 97 ASP A N 1
ATOM 728 C CA . ASP A 1 97 ? 4.226 0.071 8.488 1.00 75.75 97 ASP A CA 1
ATOM 729 C C . ASP A 1 97 ? 3.033 -0.815 8.087 1.00 75.75 97 ASP A C 1
ATOM 731 O O . ASP A 1 97 ? 2.509 -1.609 8.874 1.00 75.75 97 ASP A O 1
ATOM 735 N N . GLY A 1 98 ? 2.594 -0.670 6.833 1.00 72.44 98 GLY A N 1
ATOM 736 C CA . GLY A 1 98 ? 1.407 -1.359 6.310 1.00 72.44 98 GLY A CA 1
ATOM 737 C C . GLY A 1 98 ? 0.074 -0.687 6.661 1.00 72.44 98 GLY A C 1
ATOM 738 O O . GLY A 1 98 ? -0.981 -1.299 6.494 1.00 72.44 98 GLY A O 1
ATOM 739 N N . SER A 1 99 ? 0.110 0.560 7.129 1.00 80.25 99 SER A N 1
ATOM 740 C CA . SER A 1 99 ? -1.065 1.410 7.329 1.00 80.25 99 SER A CA 1
ATOM 741 C C . SER A 1 99 ? -0.847 2.803 6.730 1.00 80.25 99 SER A C 1
ATOM 743 O O . SER A 1 99 ? 0.278 3.161 6.379 1.00 80.25 99 SER A O 1
ATOM 745 N N . TYR A 1 100 ? -1.921 3.568 6.552 1.00 76.69 100 TYR A N 1
ATOM 746 C CA . TYR A 1 100 ? -1.893 4.912 5.973 1.00 76.69 100 TYR A CA 1
ATOM 747 C C . TYR A 1 100 ? -2.645 5.898 6.868 1.00 76.69 100 TYR A C 1
ATOM 749 O O . TYR A 1 100 ? -3.492 5.503 7.675 1.00 76.69 100 TYR A O 1
ATOM 757 N N . CYS A 1 101 ? -2.322 7.184 6.748 1.00 82.00 101 CYS A N 1
ATOM 758 C CA . CYS A 1 101 ? -2.951 8.219 7.558 1.00 82.00 101 CYS A CA 1
ATOM 759 C C . CYS A 1 101 ? -4.163 8.783 6.815 1.00 82.00 101 CYS A C 1
ATOM 761 O O . CYS A 1 101 ? -4.020 9.448 5.790 1.00 82.00 101 CYS A O 1
ATOM 763 N N . ASN A 1 102 ? -5.369 8.537 7.329 1.00 77.19 102 ASN A N 1
ATOM 764 C CA . ASN A 1 102 ? -6.578 9.118 6.763 1.00 77.19 102 ASN A CA 1
ATOM 765 C C . ASN A 1 102 ? -6.820 10.510 7.358 1.00 77.19 102 ASN A C 1
ATOM 767 O O . ASN A 1 102 ? -7.112 10.643 8.551 1.00 77.19 102 ASN A O 1
ATOM 771 N N . THR A 1 103 ? -6.708 11.539 6.516 1.00 69.25 103 THR A N 1
ATOM 772 C CA . THR A 1 103 ? -6.974 12.940 6.862 1.00 69.25 103 THR A CA 1
ATOM 773 C C . THR A 1 103 ? -8.254 13.388 6.148 1.00 69.25 103 THR A C 1
ATOM 775 O O . THR A 1 103 ? -8.316 13.413 4.919 1.00 69.25 103 THR A O 1
ATOM 778 N N . GLU A 1 104 ? -9.317 13.713 6.888 1.00 60.19 104 GLU A N 1
ATOM 779 C CA . GLU A 1 104 ? -10.499 14.353 6.297 1.00 60.19 104 GLU A CA 1
ATOM 780 C C . GLU A 1 104 ? -10.448 15.872 6.495 1.00 60.19 104 GLU A C 1
ATOM 782 O O . GLU A 1 104 ? -9.994 16.383 7.519 1.00 60.19 104 GLU A O 1
ATOM 787 N N . LEU A 1 105 ? -10.886 16.605 5.465 1.00 48.09 105 LEU A N 1
ATOM 788 C CA . LEU A 1 105 ? -11.006 18.061 5.501 1.00 48.09 105 LEU A CA 1
ATOM 789 C C . LEU A 1 105 ? -12.132 18.432 6.474 1.00 48.09 105 LEU A C 1
ATOM 791 O O . LEU A 1 105 ? -13.284 18.120 6.187 1.00 48.09 105 LEU A O 1
ATOM 795 N N . ALA A 1 106 ? -11.762 19.146 7.542 1.00 50.22 106 ALA A N 1
ATOM 796 C CA . ALA A 1 106 ? -12.591 19.659 8.645 1.00 50.22 106 ALA A CA 1
ATOM 797 C C . ALA A 1 106 ? -12.617 18.846 9.954 1.00 50.22 106 ALA A C 1
ATOM 799 O O . ALA A 1 106 ? -13.331 19.240 10.875 1.00 50.22 106 ALA A O 1
ATOM 800 N N . ASP A 1 107 ? -11.777 17.820 10.112 1.00 48.81 107 ASP A N 1
ATOM 801 C CA . ASP A 1 107 ? -11.665 17.097 11.382 1.00 48.81 107 ASP A CA 1
ATOM 802 C C . ASP A 1 107 ? -10.335 17.344 12.090 1.00 48.81 107 ASP A C 1
ATOM 804 O O . ASP A 1 107 ? -9.251 17.274 11.514 1.00 48.81 107 ASP A O 1
ATOM 808 N N . THR A 1 108 ? -10.422 17.590 13.390 1.00 57.41 108 THR A N 1
ATOM 809 C CA . THR A 1 108 ? -9.295 17.792 14.306 1.00 57.41 108 THR A CA 1
ATOM 810 C C . THR A 1 108 ? -8.487 16.520 14.593 1.00 57.41 108 THR A C 1
ATOM 812 O O . THR A 1 108 ? -7.503 16.595 15.329 1.00 57.41 108 THR A O 1
ATOM 815 N N . TYR A 1 109 ? -8.848 15.358 14.030 1.00 67.38 109 TYR A N 1
ATOM 816 C CA . TYR A 1 109 ? -8.228 14.074 14.376 1.00 67.38 109 TYR A CA 1
ATOM 817 C C . TYR A 1 109 ? -8.084 13.149 13.158 1.00 67.38 109 TYR A C 1
ATOM 819 O O . TYR A 1 109 ? -9.029 12.473 12.757 1.00 67.38 109 TYR A O 1
ATOM 827 N N . ALA A 1 110 ? -6.879 13.090 12.585 1.00 79.06 110 ALA A N 1
ATOM 828 C CA . ALA A 1 110 ? -6.518 12.096 11.577 1.00 79.06 110 ALA A CA 1
ATOM 829 C C . ALA A 1 110 ? -6.212 10.739 12.233 1.00 79.06 110 ALA A C 1
ATOM 831 O O . ALA A 1 110 ? -5.658 10.691 13.337 1.00 79.06 110 ALA A O 1
ATOM 832 N N . THR A 1 111 ? -6.559 9.632 11.567 1.00 86.69 111 THR A N 1
ATOM 833 C CA . THR A 1 111 ? -6.411 8.272 12.117 1.00 86.69 111 THR A CA 1
ATOM 834 C C . THR A 1 111 ? -5.668 7.324 11.179 1.00 86.69 111 THR A C 1
ATOM 836 O O . THR A 1 111 ? -5.737 7.460 9.958 1.00 86.69 111 THR A O 1
ATOM 839 N N . CYS A 1 112 ? -4.958 6.351 11.751 1.00 86.00 112 CYS A N 1
ATOM 840 C CA . CYS A 1 112 ? -4.301 5.290 11.007 1.00 86.00 112 CYS A CA 1
ATOM 841 C C . CYS A 1 112 ? -5.309 4.235 10.554 1.00 86.00 112 CYS A C 1
ATOM 843 O O . CYS A 1 112 ? -5.908 3.523 11.365 1.00 86.00 112 CYS A O 1
ATOM 845 N N . CYS A 1 113 ? -5.437 4.115 9.239 1.00 83.88 113 CYS A N 1
ATOM 846 C CA . CYS A 1 113 ? -6.251 3.123 8.559 1.00 83.88 113 CYS A CA 1
ATOM 847 C C . CYS A 1 113 ? -5.379 2.021 7.964 1.00 83.88 113 CYS A C 1
ATOM 849 O O . CYS A 1 113 ? -4.222 2.236 7.608 1.00 83.88 113 CYS A O 1
ATOM 851 N N . LEU A 1 114 ? -5.943 0.826 7.830 1.00 77.94 114 LEU A N 1
ATOM 852 C CA . LEU A 1 114 ? -5.246 -0.307 7.235 1.00 77.94 114 LEU A CA 1
ATOM 853 C C . LEU A 1 114 ? -5.054 -0.089 5.737 1.00 77.94 114 LEU A C 1
ATOM 855 O O . LEU A 1 114 ? -6.011 0.173 5.012 1.00 77.94 114 LEU A O 1
ATOM 859 N N . SER A 1 115 ? -3.817 -0.232 5.271 1.00 67.06 115 SER A N 1
ATOM 860 C CA . SER A 1 115 ? -3.531 -0.264 3.840 1.00 67.06 115 SER A CA 1
ATOM 861 C C . SER A 1 115 ? -3.965 -1.618 3.289 1.00 67.06 115 SER A C 1
ATOM 863 O O . SER A 1 115 ? -3.740 -2.639 3.939 1.00 67.06 115 SER A O 1
ATOM 865 N N . ASP A 1 116 ? -4.562 -1.643 2.093 1.00 55.78 116 ASP A N 1
ATOM 866 C CA . ASP A 1 116 ? -4.857 -2.900 1.398 1.00 55.78 116 ASP A CA 1
ATOM 867 C C . ASP A 1 116 ? -3.577 -3.771 1.379 1.00 55.78 116 ASP A C 1
ATOM 869 O O . ASP A 1 116 ? -2.548 -3.334 0.843 1.00 55.78 116 ASP A O 1
ATOM 873 N N . PRO A 1 117 ? -3.587 -4.977 1.984 1.00 47.81 117 PRO A N 1
ATOM 874 C CA . PRO A 1 117 ? -2.412 -5.846 2.045 1.00 47.81 117 PRO A CA 1
ATOM 875 C C . PRO A 1 117 ? -1.989 -6.377 0.670 1.00 47.81 117 PRO A C 1
ATOM 877 O O . PRO A 1 117 ? -0.889 -6.911 0.535 1.00 47.81 117 PRO A O 1
ATOM 880 N N . HIS A 1 118 ? -2.804 -6.179 -0.369 1.00 51.28 118 HIS A N 1
ATOM 881 C CA . HIS A 1 118 ? -2.430 -6.396 -1.764 1.00 51.28 118 HIS A CA 1
ATOM 882 C C . HIS A 1 118 ? -1.830 -5.153 -2.445 1.00 51.28 118 HIS A C 1
ATOM 884 O O . HIS A 1 118 ? -1.688 -5.148 -3.670 1.00 51.28 118 HIS A O 1
ATOM 890 N N . LYS A 1 119 ? -1.344 -4.189 -1.637 1.00 55.75 119 LYS A N 1
ATOM 891 C CA . LYS A 1 119 ? -0.838 -2.841 -1.970 1.00 55.75 119 LYS A CA 1
ATOM 892 C C . LYS A 1 119 ? -1.987 -1.837 -2.088 1.00 55.75 119 LYS A C 1
ATOM 894 O O . LYS A 1 119 ? -2.941 -2.126 -2.801 1.00 55.75 119 LYS A O 1
ATOM 899 N N . PRO A 1 120 ? -1.840 -0.577 -1.654 1.00 54.41 120 PRO A N 1
ATOM 900 C CA . PRO A 1 120 ? -2.491 0.504 -2.358 1.00 54.41 120 PRO A CA 1
ATOM 901 C C . PRO A 1 120 ? -1.487 1.020 -3.392 1.00 54.41 120 PRO A C 1
ATOM 903 O O . PRO A 1 120 ? -0.886 2.069 -3.215 1.00 54.41 120 PRO A O 1
ATOM 906 N N . VAL A 1 121 ? -1.253 0.268 -4.471 1.00 62.16 121 VAL A N 1
ATOM 907 C CA . VAL A 1 121 ? -0.890 0.939 -5.725 1.00 62.16 121 VAL A CA 1
ATOM 908 C C . VAL A 1 121 ? -2.229 1.250 -6.352 1.00 62.16 121 VAL A C 1
ATOM 910 O O . VAL A 1 121 ? -2.852 0.370 -6.947 1.00 62.16 121 VAL A O 1
ATOM 913 N N . LYS A 1 122 ? -2.706 2.482 -6.169 1.00 66.56 122 LYS A N 1
ATOM 914 C CA . LYS A 1 122 ? -3.887 2.908 -6.917 1.00 66.56 122 LYS A CA 1
ATOM 915 C C . LYS A 1 122 ? -3.576 2.776 -8.409 1.00 66.56 122 LYS A C 1
ATOM 917 O O . LYS A 1 122 ? -2.436 3.056 -8.807 1.00 66.56 122 LYS A O 1
ATOM 922 N N . PRO A 1 123 ? -4.531 2.312 -9.229 1.00 64.19 123 PRO A N 1
ATOM 923 C CA . PRO A 1 123 ? -4.300 2.123 -10.655 1.00 64.19 123 PRO A CA 1
ATOM 924 C C . PRO A 1 123 ? -3.859 3.434 -11.324 1.00 64.19 123 PRO A C 1
ATOM 926 O O . PRO A 1 123 ? -4.225 4.523 -10.889 1.00 64.19 123 PRO A O 1
ATOM 929 N N . GLY A 1 124 ? -3.058 3.324 -12.385 1.00 70.19 124 GLY A N 1
ATOM 930 C CA . GLY A 1 124 ? -2.502 4.470 -13.111 1.00 70.19 124 GLY A CA 1
ATOM 931 C C . GLY A 1 124 ? -1.076 4.842 -12.697 1.00 70.19 124 GLY A C 1
ATOM 932 O O . GLY A 1 124 ? -0.460 4.216 -11.832 1.00 70.19 124 GLY A O 1
ATOM 933 N N . PHE A 1 125 ? -0.535 5.869 -13.351 1.00 74.06 125 PHE A N 1
ATOM 934 C CA . PHE A 1 125 ? 0.850 6.317 -13.193 1.00 74.06 125 PHE A CA 1
ATOM 935 C C . PHE A 1 125 ? 0.902 7.744 -12.656 1.00 74.06 125 PHE A C 1
ATOM 937 O O . PHE A 1 125 ? 0.014 8.550 -12.943 1.00 74.06 125 PHE A O 1
ATOM 944 N N . CYS A 1 126 ? 1.957 8.060 -11.901 1.00 84.19 126 CYS A N 1
ATOM 945 C CA . CYS A 1 126 ? 2.241 9.445 -11.548 1.00 84.19 126 CYS A CA 1
ATOM 946 C C . CYS A 1 126 ? 2.456 10.263 -12.825 1.00 84.19 126 CYS A C 1
ATOM 948 O O . CYS A 1 126 ? 3.230 9.831 -13.686 1.00 84.19 126 CYS A O 1
ATOM 950 N N . PRO A 1 127 ? 1.780 11.412 -12.979 1.00 83.38 127 PRO A N 1
ATOM 951 C CA . PRO A 1 127 ? 1.958 12.245 -14.154 1.00 83.38 127 PRO A CA 1
ATOM 952 C C . PRO A 1 127 ? 3.401 12.747 -14.226 1.00 83.38 127 PRO A C 1
ATOM 954 O O . PRO A 1 127 ? 4.027 13.048 -13.207 1.00 83.38 127 PRO A O 1
ATOM 957 N N . ALA A 1 128 ? 3.933 12.850 -15.443 1.00 78.38 128 ALA A N 1
ATOM 958 C CA . ALA A 1 128 ? 5.239 13.450 -15.662 1.00 78.38 128 ALA A CA 1
ATOM 959 C C . ALA A 1 128 ? 5.166 14.946 -15.325 1.00 78.38 128 ALA A C 1
ATOM 961 O O . ALA A 1 128 ? 4.568 15.730 -16.062 1.00 78.38 128 ALA A O 1
ATOM 962 N N . VAL A 1 129 ? 5.780 15.342 -14.213 1.00 72.75 129 VAL A N 1
ATOM 963 C CA . VAL A 1 129 ? 5.921 16.745 -13.813 1.00 72.75 129 VAL A CA 1
ATOM 964 C C . VAL A 1 129 ? 7.376 17.181 -13.897 1.00 72.75 129 VAL A C 1
ATOM 966 O O . VAL A 1 129 ? 8.295 16.396 -13.658 1.00 72.75 129 VAL A O 1
ATOM 969 N N . LYS A 1 130 ? 7.603 18.454 -14.240 1.00 70.81 130 LYS A N 1
ATOM 970 C CA . LYS A 1 130 ? 8.928 19.060 -14.088 1.00 70.81 130 LYS A CA 1
ATOM 971 C C . LYS A 1 130 ? 9.219 19.156 -12.594 1.00 70.81 130 LYS A C 1
ATOM 973 O O . LYS A 1 130 ? 8.408 19.713 -11.861 1.00 70.81 130 LYS A O 1
ATOM 978 N N . ALA A 1 131 ? 10.353 18.605 -12.168 1.00 66.38 131 ALA A N 1
ATOM 979 C CA . ALA A 1 131 ? 10.752 18.647 -10.770 1.00 66.38 131 ALA A CA 1
ATOM 980 C C . ALA A 1 131 ? 10.835 20.104 -10.288 1.00 66.38 131 ALA A C 1
ATOM 982 O O . ALA A 1 131 ? 11.563 20.907 -10.883 1.00 66.38 131 ALA A O 1
ATOM 983 N N . HIS A 1 132 ? 10.093 20.437 -9.234 1.00 64.50 132 HIS A N 1
ATOM 984 C CA . HIS A 1 132 ? 10.204 21.733 -8.575 1.00 64.50 132 HIS A CA 1
ATOM 985 C C . HIS A 1 132 ? 11.535 21.804 -7.812 1.00 64.50 132 HIS A C 1
ATOM 987 O O . HIS A 1 132 ? 11.967 20.825 -7.201 1.00 64.50 132 HIS A O 1
ATOM 993 N N . LYS A 1 133 ? 12.212 22.956 -7.889 1.00 58.41 133 LYS A N 1
ATOM 994 C CA . LYS A 1 133 ? 13.481 23.245 -7.196 1.00 58.41 133 LYS A CA 1
ATOM 995 C C . LYS A 1 133 ? 13.270 24.283 -6.092 1.00 58.41 133 LYS A C 1
ATOM 997 O O . LYS A 1 133 ? 14.022 25.248 -5.998 1.00 58.41 133 LYS A O 1
ATOM 1002 N N . ASP A 1 134 ? 12.218 24.116 -5.304 1.00 63.56 134 ASP A N 1
ATOM 1003 C CA . ASP A 1 134 ? 11.960 25.007 -4.178 1.00 63.56 134 ASP A CA 1
ATOM 1004 C C . ASP A 1 134 ? 12.794 24.567 -2.966 1.00 63.56 134 ASP A C 1
ATOM 1006 O O . ASP A 1 134 ? 12.999 23.379 -2.733 1.00 63.56 134 ASP A O 1
ATOM 1010 N N . HIS A 1 135 ? 13.321 25.527 -2.200 1.00 60.25 135 HIS A N 1
ATOM 1011 C CA . HIS A 1 135 ? 14.215 25.251 -1.065 1.00 60.25 135 HIS A CA 1
ATOM 1012 C C . HIS A 1 135 ? 13.491 24.722 0.187 1.00 60.25 135 HIS A C 1
ATOM 1014 O O . HIS A 1 135 ? 14.148 24.347 1.155 1.00 60.25 135 HIS A O 1
ATOM 1020 N N . PHE A 1 136 ? 12.155 24.693 0.188 1.00 70.88 136 PHE A N 1
ATOM 1021 C CA . PHE A 1 136 ? 11.352 24.188 1.298 1.00 70.88 136 PHE A CA 1
ATOM 1022 C C . PHE A 1 136 ? 10.522 22.990 0.841 1.00 70.88 136 PHE A C 1
ATOM 1024 O O . PHE A 1 136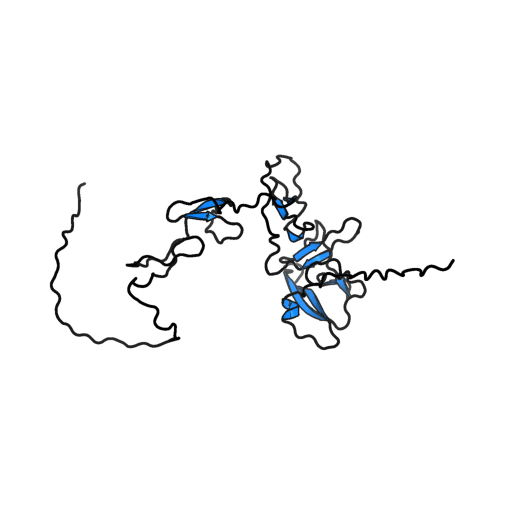 ? 9.544 23.135 0.112 1.00 70.88 136 PHE A O 1
ATOM 1031 N N . CYS A 1 137 ? 10.946 21.806 1.272 1.00 76.06 137 CYS A N 1
ATOM 1032 C CA . CYS A 1 137 ? 10.410 20.529 0.827 1.00 76.06 137 CYS A CA 1
ATOM 1033 C C . CYS A 1 137 ? 9.656 19.873 1.979 1.00 76.06 137 CYS A C 1
ATOM 1035 O O . CYS A 1 137 ? 10.246 19.572 3.016 1.00 76.06 137 CYS A O 1
ATOM 1037 N N . VAL A 1 138 ? 8.351 19.672 1.807 1.00 80.06 138 VAL A N 1
ATOM 1038 C CA . VAL A 1 138 ? 7.503 18.996 2.792 1.00 80.06 138 VAL A CA 1
ATOM 1039 C C . VAL A 1 138 ? 6.626 17.996 2.065 1.00 80.06 138 VAL A C 1
ATOM 1041 O O . VAL A 1 138 ? 5.820 18.368 1.216 1.00 80.06 138 VAL A O 1
ATOM 1044 N N . ASP A 1 139 ? 6.777 16.725 2.420 1.00 77.31 139 ASP A N 1
ATOM 1045 C CA . ASP A 1 139 ? 5.931 15.658 1.902 1.00 77.31 139 ASP A CA 1
ATOM 1046 C C . ASP A 1 139 ? 4.500 15.797 2.428 1.00 77.31 139 ASP A C 1
ATOM 1048 O O . ASP A 1 139 ? 4.260 15.768 3.635 1.00 77.31 139 ASP A O 1
ATOM 1052 N N . MET A 1 140 ? 3.541 15.882 1.508 1.00 73.69 140 MET A N 1
ATOM 1053 C CA . MET A 1 140 ? 2.105 15.959 1.800 1.00 73.69 140 MET A CA 1
ATOM 1054 C C . MET A 1 140 ? 1.420 14.585 1.803 1.00 73.69 140 MET A C 1
ATOM 1056 O O . MET A 1 140 ? 0.249 14.473 2.155 1.00 73.69 140 MET A O 1
ATOM 1060 N N . CYS A 1 141 ? 2.132 13.541 1.382 1.00 69.19 141 CYS A N 1
ATOM 1061 C CA . CYS A 1 141 ? 1.693 12.149 1.388 1.00 69.19 141 CYS A CA 1
ATOM 1062 C C . CYS A 1 141 ? 2.918 11.234 1.519 1.00 69.19 141 CYS A C 1
ATOM 1064 O O . CYS A 1 141 ? 4.027 11.638 1.173 1.00 69.19 141 CYS A O 1
ATOM 1066 N N . GLN A 1 142 ? 2.743 10.001 1.990 1.00 67.25 142 GLN A N 1
ATOM 1067 C CA . GLN A 1 142 ? 3.787 8.971 2.034 1.00 67.25 142 GLN A CA 1
ATOM 1068 C C . GLN A 1 142 ? 3.520 7.835 1.041 1.00 67.25 142 GLN A C 1
ATOM 1070 O O . GLN A 1 142 ? 4.463 7.299 0.460 1.00 67.25 142 GLN A O 1
ATOM 1075 N N . ASN A 1 143 ? 2.255 7.496 0.797 1.00 67.25 143 ASN A N 1
ATOM 1076 C CA . ASN A 1 143 ? 1.830 6.481 -0.164 1.00 67.25 143 ASN A CA 1
ATOM 1077 C C . ASN A 1 143 ? 0.482 6.845 -0.817 1.00 67.25 143 ASN A C 1
ATOM 1079 O O . ASN A 1 143 ? -0.199 7.769 -0.379 1.00 67.25 143 ASN A O 1
ATOM 1083 N N . ASP A 1 144 ? 0.082 6.128 -1.877 1.00 69.31 144 ASP A N 1
ATOM 1084 C CA . ASP A 1 144 ? -1.170 6.407 -2.604 1.00 69.31 144 ASP A CA 1
ATOM 1085 C C . ASP A 1 144 ? -2.415 6.371 -1.701 1.00 69.31 144 ASP A C 1
ATOM 1087 O O . ASP A 1 144 ? -3.408 7.030 -2.009 1.00 69.31 144 ASP A O 1
ATOM 1091 N N . GLY A 1 145 ? -2.376 5.611 -0.601 1.00 66.88 145 GLY A N 1
ATOM 1092 C CA . GLY A 1 145 ? -3.447 5.527 0.391 1.00 66.88 145 GLY A CA 1
ATOM 1093 C C . GLY A 1 145 ? -3.683 6.833 1.149 1.00 66.88 145 GLY A C 1
ATOM 1094 O O . GLY A 1 145 ? -4.821 7.115 1.505 1.00 66.88 145 GLY A O 1
ATOM 1095 N N . ASP A 1 146 ? -2.660 7.677 1.302 1.00 67.62 146 ASP A N 1
ATOM 1096 C CA . ASP A 1 146 ? -2.805 9.003 1.922 1.00 67.62 146 ASP A CA 1
ATOM 1097 C C . ASP A 1 146 ? -3.548 9.996 1.005 1.00 67.62 146 ASP A C 1
ATOM 1099 O O . ASP A 1 146 ? -3.963 11.074 1.428 1.00 67.62 146 ASP A O 1
ATOM 1103 N N . CYS A 1 147 ? -3.722 9.645 -0.271 1.00 69.50 147 CYS A N 1
ATOM 1104 C CA . CYS A 1 147 ? -4.386 10.475 -1.263 1.00 69.50 147 CYS A CA 1
ATOM 1105 C C . CYS A 1 147 ? -5.868 10.116 -1.404 1.00 69.50 147 CYS A C 1
ATOM 1107 O O . CYS A 1 147 ? -6.277 8.974 -1.204 1.00 69.50 147 CYS A O 1
ATOM 1109 N N . ARG A 1 148 ? -6.709 11.071 -1.812 1.00 66.12 148 ARG A N 1
ATOM 1110 C CA . ARG A 1 148 ? -8.153 10.834 -2.010 1.00 66.12 148 ARG A CA 1
ATOM 1111 C C . ARG A 1 148 ? -8.440 10.196 -3.374 1.00 66.12 148 ARG A C 1
ATOM 1113 O O . ARG A 1 148 ? -7.661 10.350 -4.308 1.00 66.12 148 ARG A O 1
ATOM 1120 N N . TRP A 1 149 ? -9.554 9.474 -3.495 1.00 67.38 149 TRP A N 1
ATOM 1121 C CA . TRP A 1 149 ? -10.035 8.890 -4.762 1.00 67.38 149 TRP A CA 1
ATOM 1122 C C . TRP A 1 149 ? -8.976 8.046 -5.492 1.00 67.38 149 TRP A C 1
ATOM 1124 O O . TRP A 1 149 ? -8.313 7.224 -4.865 1.00 67.38 149 TRP A O 1
ATOM 1134 N N . ASP A 1 150 ? -8.802 8.245 -6.796 1.00 67.62 150 ASP A N 1
ATOM 1135 C CA . ASP A 1 150 ? -7.790 7.616 -7.643 1.00 67.62 150 ASP A CA 1
ATOM 1136 C C . ASP A 1 150 ? -6.422 8.326 -7.599 1.00 67.62 150 ASP A C 1
ATOM 1138 O O . ASP A 1 150 ? -5.477 7.859 -8.230 1.00 67.62 150 ASP A O 1
ATOM 1142 N N . TYR A 1 151 ? -6.273 9.407 -6.820 1.00 75.31 151 TYR A N 1
ATOM 1143 C CA . TYR A 1 151 ? -5.038 10.193 -6.766 1.00 75.31 151 TYR A CA 1
ATOM 1144 C C . TYR A 1 151 ? -3.904 9.392 -6.144 1.00 75.31 151 TYR A C 1
ATOM 1146 O O . TYR A 1 151 ? -4.089 8.716 -5.131 1.00 75.31 151 TYR A O 1
ATOM 1154 N N . LYS A 1 152 ? -2.717 9.531 -6.722 1.00 80.81 152 LYS A N 1
ATOM 1155 C CA . LYS A 1 152 ? -1.497 8.817 -6.352 1.00 80.81 152 LYS A CA 1
ATOM 1156 C C . LYS A 1 152 ? -0.528 9.735 -5.620 1.00 80.81 152 LYS A C 1
ATOM 1158 O O . LYS A 1 152 ? -0.474 10.927 -5.917 1.00 80.81 152 LYS A O 1
ATOM 1163 N N . CYS A 1 153 ? 0.249 9.184 -4.694 1.00 81.81 153 CYS A N 1
ATOM 1164 C CA . CYS A 1 153 ? 1.290 9.931 -4.002 1.00 81.81 153 CYS A CA 1
ATOM 1165 C C . CYS A 1 153 ? 2.552 9.956 -4.861 1.00 81.81 153 CYS A C 1
ATOM 1167 O O . CYS A 1 153 ? 3.250 8.953 -5.010 1.00 81.81 153 CYS A O 1
ATOM 1169 N N . CYS A 1 154 ? 2.823 11.110 -5.461 1.00 85.62 154 CYS A N 1
ATOM 1170 C CA . CYS A 1 154 ? 3.821 11.257 -6.507 1.00 85.62 154 CYS A CA 1
ATOM 1171 C C . CYS A 1 154 ? 4.956 12.170 -6.071 1.00 85.62 154 CYS A C 1
ATOM 1173 O O . CYS A 1 154 ? 4.726 13.229 -5.492 1.00 85.62 154 CYS A O 1
ATOM 1175 N N . ASN A 1 155 ? 6.184 11.774 -6.399 1.00 85.19 155 ASN A N 1
ATOM 1176 C CA . ASN A 1 155 ? 7.358 12.609 -6.203 1.00 85.19 155 ASN A CA 1
ATOM 1177 C C . ASN A 1 155 ? 7.394 13.706 -7.281 1.00 85.19 155 ASN A C 1
ATOM 1179 O O . ASN A 1 155 ? 7.414 13.400 -8.475 1.00 85.19 155 ASN A O 1
ATOM 1183 N N . ARG A 1 156 ? 7.405 14.972 -6.856 1.00 81.50 156 ARG A N 1
ATOM 1184 C CA . ARG A 1 156 ? 7.453 16.149 -7.737 1.00 81.50 156 ARG A CA 1
ATOM 1185 C C . ARG A 1 156 ? 8.805 16.860 -7.714 1.00 81.50 156 ARG A C 1
ATOM 1187 O O . ARG A 1 156 ? 8.909 18.007 -8.144 1.00 81.50 156 ARG A O 1
ATOM 1194 N N . GLY A 1 157 ? 9.851 16.185 -7.252 1.00 79.12 157 GLY A N 1
ATOM 1195 C CA . GLY A 1 157 ? 11.189 16.735 -7.094 1.00 79.12 157 GLY A CA 1
ATOM 1196 C C . GLY A 1 157 ? 11.680 16.501 -5.678 1.00 79.12 157 GLY A C 1
ATOM 1197 O O . GLY A 1 157 ? 12.243 15.445 -5.394 1.00 79.12 157 GLY A O 1
ATOM 1198 N N . CYS A 1 158 ? 11.500 17.498 -4.813 1.00 83.00 158 CYS A N 1
ATOM 1199 C CA . CYS A 1 158 ? 11.936 17.413 -3.424 1.00 83.00 158 CYS A CA 1
ATOM 1200 C C . CYS A 1 158 ? 10.807 17.100 -2.427 1.00 83.00 158 CYS A C 1
ATOM 1202 O O . CYS A 1 158 ? 11.103 16.758 -1.287 1.00 83.00 158 CYS A O 1
ATOM 1204 N N . ASP A 1 159 ? 9.543 17.166 -2.857 1.00 83.88 159 ASP A N 1
ATOM 1205 C CA . ASP A 1 159 ? 8.349 16.828 -2.081 1.00 83.88 159 ASP A CA 1
ATOM 1206 C C . ASP A 1 159 ? 7.489 15.748 -2.769 1.00 83.88 159 ASP A C 1
ATOM 1208 O O . ASP A 1 159 ? 7.503 15.571 -3.996 1.00 83.88 159 ASP A O 1
ATOM 1212 N N . LYS A 1 160 ? 6.691 15.034 -1.969 1.00 84.31 160 LYS A N 1
ATOM 1213 C CA . LYS A 1 160 ? 5.612 14.153 -2.432 1.00 84.31 160 LYS A CA 1
ATOM 1214 C C . LYS A 1 160 ? 4.246 14.822 -2.294 1.00 84.31 160 LYS A C 1
ATOM 1216 O O . LYS A 1 160 ? 3.923 15.370 -1.243 1.00 84.31 160 LYS A O 1
ATOM 1221 N N . ALA A 1 161 ? 3.412 14.720 -3.328 1.00 85.94 161 ALA A N 1
ATOM 1222 C CA . ALA A 1 161 ? 2.050 15.251 -3.314 1.00 85.94 161 ALA A CA 1
ATOM 1223 C C . ALA A 1 161 ? 1.050 14.322 -4.010 1.00 85.94 161 ALA A C 1
ATOM 1225 O O . ALA A 1 161 ? 1.401 13.553 -4.906 1.00 85.94 161 ALA A O 1
ATOM 1226 N N . CYS A 1 162 ? -0.219 14.438 -3.620 1.00 82.25 162 CYS A N 1
ATOM 1227 C CA . CYS A 1 162 ? -1.314 13.701 -4.233 1.00 82.25 162 CYS A CA 1
ATOM 1228 C C . CYS A 1 162 ? -1.660 14.269 -5.608 1.00 82.25 162 CYS A C 1
ATOM 1230 O O . CYS A 1 162 ? -2.109 15.408 -5.726 1.00 82.25 162 CYS A O 1
ATOM 1232 N N . MET A 1 163 ? -1.477 13.463 -6.648 1.00 85.31 163 MET A N 1
ATOM 1233 C CA . MET A 1 163 ? -1.700 13.851 -8.035 1.00 85.31 163 MET A CA 1
ATOM 1234 C C . MET A 1 163 ? -2.711 12.934 -8.704 1.00 85.31 163 MET A C 1
ATOM 1236 O O . MET A 1 163 ? -2.708 11.725 -8.475 1.00 85.31 163 MET A O 1
ATOM 1240 N N . GLN A 1 164 ? -3.547 13.508 -9.567 1.00 82.94 164 GLN A N 1
ATOM 1241 C CA . GLN A 1 164 ? -4.426 12.713 -10.410 1.00 82.94 164 GLN A CA 1
ATOM 1242 C C . GLN A 1 164 ? -3.561 11.798 -11.291 1.00 82.94 164 GLN A C 1
ATOM 1244 O O . GLN A 1 164 ? -2.568 12.273 -11.862 1.00 82.94 164 GLN A O 1
ATOM 1249 N N . PRO A 1 165 ? -3.882 10.499 -11.386 1.00 77.62 165 PRO A N 1
ATOM 1250 C CA . PRO A 1 165 ? -3.149 9.599 -12.257 1.00 77.62 165 PRO A CA 1
ATOM 1251 C C . PRO A 1 165 ? -3.255 10.103 -13.696 1.00 77.62 165 PRO A C 1
ATOM 1253 O O . PRO A 1 165 ? -4.287 10.634 -14.110 1.00 77.62 165 PRO A O 1
ATOM 1256 N N . ALA A 1 166 ? -2.179 9.958 -14.467 1.00 72.75 166 ALA A N 1
ATOM 1257 C CA . ALA A 1 166 ? -2.197 10.364 -15.867 1.00 72.75 166 ALA A CA 1
ATOM 1258 C C . ALA A 1 166 ? -3.334 9.633 -16.610 1.00 72.75 166 ALA A C 1
ATOM 1260 O O . ALA A 1 166 ? -3.342 8.405 -16.687 1.00 72.75 166 ALA A O 1
ATOM 1261 N N . THR A 1 167 ? -4.286 10.390 -17.166 1.00 56.41 167 THR A N 1
ATOM 1262 C CA . THR A 1 167 ? -5.404 9.868 -17.977 1.00 56.41 167 THR A CA 1
ATOM 1263 C C . THR A 1 167 ? -4.940 9.309 -19.328 1.00 56.41 167 THR A C 1
ATOM 1265 O O . THR A 1 167 ? -5.679 8.598 -20.004 1.00 56.41 167 THR A O 1
ATOM 1268 N N . SER A 1 168 ? -3.688 9.564 -19.704 1.00 49.41 168 SER A N 1
ATOM 1269 C CA . SER A 1 168 ? -2.984 8.989 -20.848 1.00 49.41 168 SER A CA 1
ATOM 1270 C C . SER A 1 168 ? -2.232 7.717 -20.442 1.00 49.41 168 SER A C 1
ATOM 1272 O O . SER A 1 168 ? -1.003 7.659 -20.412 1.00 49.41 168 SER A O 1
ATOM 1274 N N . GLY A 1 169 ? -2.997 6.680 -20.106 1.00 53.53 169 GLY A N 1
ATOM 1275 C CA . GLY A 1 169 ? -2.484 5.341 -19.850 1.00 53.53 169 GLY A CA 1
ATOM 1276 C C . GLY A 1 169 ? -1.794 4.750 -21.078 1.00 53.53 169 GLY A C 1
ATOM 1277 O O . GLY A 1 169 ? -2.438 4.274 -22.008 1.00 53.53 169 GLY A O 1
ATOM 1278 N N . LYS A 1 170 ? -0.469 4.710 -21.044 1.00 59.16 170 LYS A N 1
ATOM 1279 C CA . LYS A 1 170 ? 0.272 3.573 -21.574 1.00 59.16 170 LYS A CA 1
ATOM 1280 C C . LYS A 1 170 ? 1.324 3.229 -20.543 1.00 59.16 170 LYS A C 1
ATOM 1282 O O . LYS A 1 170 ? 1.999 4.136 -20.051 1.00 59.16 170 LYS A O 1
ATOM 1287 N N . ASP A 1 171 ? 1.447 1.953 -20.192 1.00 70.06 171 ASP A N 1
ATOM 1288 C CA . ASP A 1 171 ? 2.627 1.536 -19.451 1.00 70.06 171 ASP A CA 1
ATOM 1289 C C . ASP A 1 171 ? 3.847 1.977 -20.288 1.00 70.06 171 ASP A C 1
ATOM 1291 O O . ASP A 1 171 ? 3.869 1.756 -21.504 1.00 70.06 171 ASP A O 1
ATOM 1295 N N . PRO A 1 172 ? 4.837 2.675 -19.696 1.00 72.06 172 PRO A N 1
ATOM 1296 C CA . PRO A 1 172 ? 6.022 3.131 -20.424 1.00 72.06 172 PRO A CA 1
ATOM 1297 C C . PRO A 1 172 ? 6.751 1.984 -21.146 1.00 72.06 172 PRO A C 1
ATOM 1299 O O . PRO A 1 172 ? 7.495 2.227 -22.097 1.00 72.06 172 PRO A O 1
ATOM 1302 N N . CYS A 1 173 ? 6.496 0.740 -20.739 1.00 78.25 173 CYS A N 1
ATOM 1303 C CA . CYS A 1 173 ? 6.983 -0.479 -21.357 1.00 78.25 173 CYS A CA 1
ATOM 1304 C C . CYS A 1 173 ? 6.071 -1.055 -22.461 1.00 78.25 173 CYS A C 1
ATOM 1306 O O . CYS A 1 173 ? 6.560 -1.827 -23.282 1.00 78.25 173 CYS A O 1
ATOM 1308 N N . ASP A 1 174 ? 4.804 -0.639 -22.586 1.00 79.50 174 ASP A N 1
ATOM 1309 C CA . ASP A 1 174 ? 3.852 -1.138 -23.605 1.00 79.50 174 ASP A CA 1
ATOM 1310 C C . ASP A 1 174 ? 4.274 -0.829 -25.047 1.00 79.50 174 ASP A C 1
ATOM 1312 O O . ASP A 1 174 ? 3.776 -1.418 -26.007 1.00 79.50 174 ASP A O 1
ATOM 1316 N N . SER A 1 175 ? 5.135 0.165 -25.242 1.00 74.00 175 SER A N 1
ATOM 1317 C CA . SER A 1 175 ? 5.708 0.515 -26.552 1.00 74.00 175 SER A CA 1
ATOM 1318 C C . SER A 1 175 ? 7.227 0.397 -26.595 1.00 74.00 175 SER A C 1
ATOM 1320 O O . SER A 1 175 ? 7.825 0.708 -27.625 1.00 74.00 175 SER A O 1
ATOM 1322 N N . LYS A 1 176 ? 7.869 -0.048 -25.511 1.00 80.69 176 LYS A N 1
ATOM 1323 C CA . LYS A 1 176 ? 9.327 -0.042 -25.402 1.00 80.69 176 LYS A CA 1
ATOM 1324 C C . LYS A 1 176 ? 9.889 -1.447 -25.582 1.00 80.69 176 LYS A C 1
ATOM 1326 O O . LYS A 1 176 ? 9.740 -2.305 -24.721 1.00 80.69 176 LYS A O 1
ATOM 1331 N N . LYS A 1 177 ? 10.572 -1.670 -26.707 1.00 88.44 177 LYS A N 1
ATOM 1332 C CA . LYS A 1 177 ? 11.358 -2.888 -26.945 1.00 88.44 177 LYS A CA 1
ATOM 1333 C C . LYS A 1 177 ? 12.769 -2.685 -26.405 1.00 88.44 177 LYS A C 1
ATOM 1335 O O . LYS A 1 177 ? 13.471 -1.787 -26.866 1.00 88.44 177 LYS A O 1
ATOM 1340 N N . CYS A 1 178 ? 13.164 -3.507 -25.441 1.00 86.75 178 CYS A N 1
ATOM 1341 C CA . CYS A 1 178 ? 14.511 -3.488 -24.888 1.00 86.75 178 CYS A CA 1
ATOM 1342 C C . CYS A 1 178 ? 15.448 -4.455 -25.640 1.00 86.75 178 CYS A C 1
ATOM 1344 O O . CYS A 1 178 ? 14.971 -5.442 -26.207 1.00 86.75 178 CYS A O 1
ATOM 1346 N N . PRO A 1 179 ? 16.762 -4.163 -25.695 1.00 89.00 179 PRO A N 1
ATOM 1347 C CA . PRO A 1 179 ? 17.771 -5.053 -26.274 1.00 89.00 179 PRO A CA 1
ATOM 1348 C C . PRO A 1 179 ? 17.828 -6.447 -25.622 1.00 89.00 179 PRO A C 1
ATOM 1350 O O . PRO A 1 179 ? 17.278 -6.675 -24.545 1.00 89.00 179 PRO A O 1
ATOM 1353 N N . TYR A 1 180 ? 18.541 -7.383 -26.257 1.00 84.25 180 TYR A N 1
ATOM 1354 C CA . TYR A 1 180 ? 18.756 -8.737 -25.728 1.00 84.25 180 TYR A CA 1
ATOM 1355 C C . TYR A 1 180 ? 19.312 -8.716 -24.288 1.00 84.25 180 TYR A C 1
ATOM 1357 O O . TYR A 1 180 ? 20.192 -7.913 -23.986 1.00 84.25 180 TYR A O 1
ATOM 1365 N N . GLN A 1 181 ? 18.792 -9.596 -23.418 1.00 82.69 181 GLN A N 1
ATOM 1366 C CA . GLN A 1 181 ? 19.137 -9.709 -21.983 1.00 82.69 181 GLN A CA 1
ATOM 1367 C C . GLN A 1 181 ? 18.883 -8.442 -21.148 1.00 82.69 181 GLN A C 1
ATOM 1369 O O . GLN A 1 181 ? 19.488 -8.230 -20.095 1.00 82.69 181 GLN A O 1
ATOM 1374 N N . THR A 1 182 ? 17.949 -7.604 -21.596 1.00 88.69 182 THR A N 1
ATOM 1375 C CA . THR A 1 182 ? 17.451 -6.463 -20.829 1.00 88.69 182 THR A CA 1
ATOM 1376 C C . THR A 1 182 ? 15.928 -6.437 -20.850 1.00 88.69 182 THR A C 1
ATOM 1378 O O . THR A 1 182 ? 15.302 -6.922 -21.793 1.00 88.69 182 THR A O 1
ATOM 1381 N N . TYR A 1 183 ? 15.321 -5.848 -19.826 1.00 86.69 183 TYR A N 1
ATOM 1382 C CA . TYR A 1 183 ? 13.876 -5.675 -19.733 1.00 86.69 183 TYR A CA 1
ATOM 1383 C C . TYR A 1 183 ? 13.525 -4.234 -19.378 1.00 86.69 183 TYR A C 1
ATOM 1385 O O . TYR A 1 183 ? 14.331 -3.505 -18.800 1.00 86.69 183 TYR A O 1
ATOM 1393 N N . CYS A 1 184 ? 12.321 -3.804 -19.753 1.00 87.44 184 CYS A N 1
ATOM 1394 C CA . CYS A 1 184 ? 11.831 -2.482 -19.391 1.00 87.44 184 CYS A CA 1
ATOM 1395 C C . CYS A 1 184 ? 11.356 -2.495 -17.934 1.00 87.44 184 CYS A C 1
ATOM 1397 O O . CYS A 1 184 ? 10.459 -3.263 -17.585 1.00 87.44 184 CYS A O 1
ATOM 1399 N N . LEU A 1 185 ? 11.964 -1.660 -17.092 1.00 85.06 185 LEU A N 1
ATOM 1400 C CA . LEU A 1 185 ? 11.710 -1.646 -15.657 1.00 85.06 185 LEU A CA 1
ATOM 1401 C C . LEU A 1 185 ? 10.309 -1.107 -15.343 1.00 85.06 185 LEU A C 1
ATOM 1403 O O . LEU A 1 185 ? 10.026 0.070 -15.572 1.00 85.06 185 LEU A O 1
ATOM 1407 N N . ARG A 1 186 ? 9.448 -1.937 -14.751 1.00 83.19 186 ARG A N 1
ATOM 1408 C CA . ARG A 1 186 ? 8.131 -1.522 -14.238 1.00 83.19 186 ARG A CA 1
ATOM 1409 C C . ARG A 1 186 ? 8.183 -1.224 -12.730 1.00 83.19 186 ARG A C 1
ATOM 1411 O O . ARG A 1 186 ? 9.040 -1.764 -12.026 1.00 83.19 186 ARG A O 1
ATOM 1418 N N . PRO A 1 187 ? 7.264 -0.399 -12.188 1.00 68.06 187 PRO A N 1
ATOM 1419 C CA . PRO A 1 187 ? 7.210 -0.127 -10.752 1.00 68.06 187 PRO A CA 1
ATOM 1420 C C . PRO A 1 187 ? 7.033 -1.406 -9.919 1.00 68.06 187 PRO A C 1
ATOM 1422 O O . PRO A 1 187 ? 6.163 -2.228 -10.206 1.00 68.06 187 PRO A O 1
ATOM 1425 N N . GLY A 1 188 ? 7.828 -1.552 -8.855 1.00 65.75 188 GLY A N 1
ATOM 1426 C CA . GLY A 1 188 ? 7.726 -2.676 -7.916 1.00 65.75 188 GLY A CA 1
ATOM 1427 C C . GLY A 1 188 ? 8.277 -4.011 -8.430 1.00 65.75 188 GLY A C 1
ATOM 1428 O O . GLY A 1 188 ? 7.986 -5.044 -7.828 1.00 65.75 188 GLY A O 1
ATOM 1429 N N . GLN A 1 189 ? 9.043 -4.011 -9.526 1.00 72.62 189 GLN A N 1
ATOM 1430 C CA . GLN A 1 189 ? 9.798 -5.185 -9.966 1.00 72.62 189 GLN A CA 1
ATOM 1431 C C . GLN A 1 189 ? 11.087 -5.356 -9.159 1.00 72.62 189 GLN A C 1
ATOM 1433 O O . GLN A 1 189 ? 11.734 -4.379 -8.786 1.00 72.62 189 GLN A O 1
ATOM 1438 N N . ASN A 1 190 ? 11.446 -6.613 -8.892 1.00 66.31 190 ASN A N 1
ATOM 1439 C CA . ASN A 1 190 ? 12.662 -6.953 -8.167 1.00 66.31 190 ASN A CA 1
ATOM 1440 C C . ASN A 1 190 ? 13.869 -6.797 -9.104 1.00 66.31 190 ASN A C 1
ATOM 1442 O O . ASN A 1 190 ? 13.989 -7.528 -10.086 1.00 66.31 190 ASN A O 1
ATOM 1446 N N . CYS A 1 191 ? 14.741 -5.839 -8.814 1.00 70.44 191 CYS A N 1
ATOM 1447 C CA . CYS A 1 191 ? 15.928 -5.532 -9.603 1.00 70.44 191 CYS A CA 1
ATOM 1448 C C . CYS A 1 191 ? 17.174 -5.589 -8.716 1.00 70.44 191 CYS A C 1
ATOM 1450 O O . CYS A 1 191 ? 17.134 -5.235 -7.536 1.00 70.44 191 CYS A O 1
ATOM 1452 N N . SER A 1 192 ? 18.288 -6.051 -9.286 1.00 62.66 192 SER A N 1
ATOM 1453 C CA . SER A 1 192 ? 19.578 -5.996 -8.601 1.00 62.66 192 SER A CA 1
ATOM 1454 C C . SER A 1 192 ? 20.054 -4.546 -8.590 1.00 62.66 192 SER A C 1
ATOM 1456 O O . SER A 1 192 ? 20.154 -3.923 -9.645 1.00 62.66 192 SER A O 1
ATOM 1458 N N . TRP A 1 193 ? 20.323 -4.002 -7.405 1.00 51.56 193 TRP A N 1
ATOM 1459 C CA . TRP A 1 193 ? 20.833 -2.641 -7.250 1.00 51.56 193 TRP A CA 1
ATOM 1460 C C . TRP A 1 193 ? 22.182 -2.466 -7.977 1.00 51.56 193 TRP A C 1
ATOM 1462 O O . TRP A 1 193 ? 23.020 -3.366 -7.887 1.00 51.56 193 TRP A O 1
ATOM 1472 N N . PRO A 1 194 ? 22.436 -1.325 -8.649 1.00 60.38 194 PRO A N 1
ATOM 1473 C CA . PRO A 1 194 ? 21.575 -0.148 -8.777 1.00 60.38 194 PRO A CA 1
ATOM 1474 C C . PRO A 1 194 ? 20.486 -0.326 -9.845 1.00 60.38 194 PRO A C 1
ATOM 1476 O O . PRO A 1 194 ? 20.762 -0.669 -10.992 1.00 60.38 194 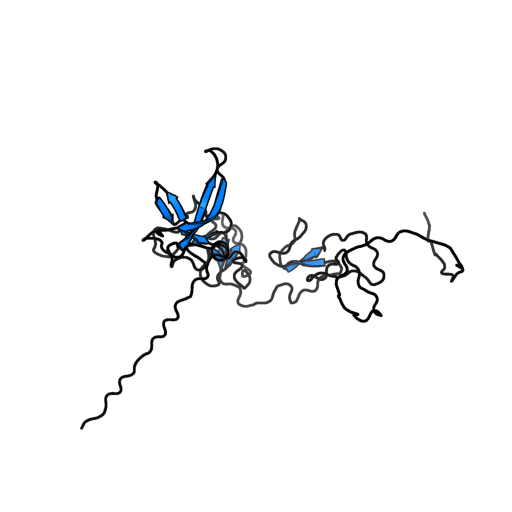PRO A O 1
ATOM 1479 N N . CYS A 1 195 ? 19.238 -0.047 -9.472 1.00 66.12 195 CYS A N 1
ATOM 1480 C CA . CYS A 1 195 ? 18.118 -0.109 -10.404 1.00 66.12 195 CYS A CA 1
ATOM 1481 C C . CYS A 1 195 ? 18.037 1.166 -11.255 1.00 66.12 195 CYS A C 1
ATOM 1483 O O . CYS A 1 195 ? 18.220 2.272 -10.744 1.00 66.12 195 CYS A O 1
ATOM 1485 N N . GLY A 1 196 ? 17.733 1.007 -12.547 1.00 73.00 196 GLY A N 1
ATOM 1486 C CA . GLY A 1 196 ? 17.413 2.122 -13.444 1.00 73.00 196 GLY A CA 1
ATOM 1487 C C . GLY A 1 196 ? 16.097 2.816 -13.074 1.00 73.00 196 GLY A C 1
ATOM 1488 O O . GLY A 1 196 ? 15.428 2.458 -12.102 1.00 73.00 196 GLY A O 1
ATOM 1489 N N . LYS A 1 197 ? 15.696 3.821 -13.852 1.00 80.69 197 LYS A N 1
ATOM 1490 C CA . LYS A 1 197 ? 14.392 4.476 -13.672 1.00 80.69 197 LYS A CA 1
ATOM 1491 C C . LYS A 1 197 ? 13.283 3.638 -14.301 1.00 80.69 197 LYS A C 1
ATOM 1493 O O . LYS A 1 197 ? 13.498 2.913 -15.271 1.00 80.69 197 LYS A O 1
ATOM 1498 N N . VAL A 1 198 ? 12.069 3.760 -13.766 1.00 78.94 198 VAL A N 1
ATOM 1499 C CA . VAL A 1 198 ? 10.880 3.138 -14.366 1.00 78.94 198 VAL A CA 1
ATOM 1500 C C . VAL A 1 198 ? 10.772 3.553 -15.834 1.00 78.94 198 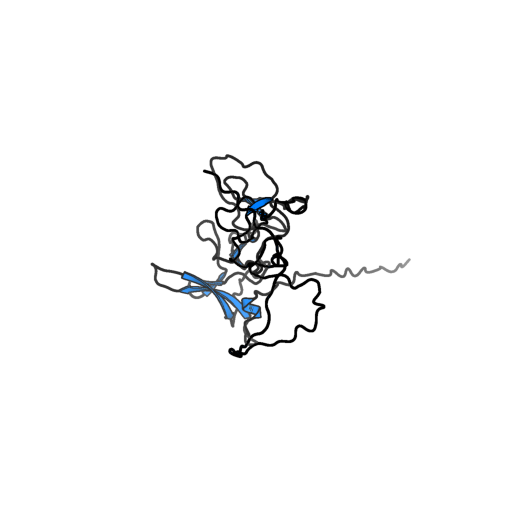VAL A C 1
ATOM 1502 O O . VAL A 1 198 ? 10.875 4.734 -16.166 1.00 78.94 198 VAL A O 1
ATOM 1505 N N . GLY A 1 199 ? 10.565 2.572 -16.706 1.00 79.44 199 GLY A N 1
ATOM 1506 C CA . GLY A 1 199 ? 10.530 2.752 -18.147 1.00 79.44 199 GLY A CA 1
ATOM 1507 C C . GLY A 1 199 ? 11.898 2.685 -18.823 1.00 79.44 199 GLY A C 1
ATOM 1508 O O . GLY A 1 199 ? 11.938 2.809 -20.040 1.00 79.44 199 GLY A O 1
ATOM 1509 N N . GLU A 1 200 ? 13.019 2.503 -18.121 1.00 86.25 200 GLU A N 1
ATOM 1510 C CA . GLU A 1 200 ? 14.343 2.267 -18.723 1.00 86.25 200 GLU A CA 1
ATOM 1511 C C . GLU A 1 200 ? 14.602 0.778 -18.977 1.00 86.25 200 GLU A C 1
ATOM 1513 O O . GLU A 1 200 ? 14.012 -0.084 -18.329 1.00 86.25 200 GLU A O 1
ATOM 1518 N N . CYS A 1 201 ? 15.477 0.473 -19.940 1.00 87.69 201 CYS A N 1
ATOM 1519 C CA . CYS A 1 201 ? 15.933 -0.896 -20.162 1.00 87.69 201 CYS A CA 1
ATOM 1520 C C . CYS A 1 201 ? 17.053 -1.211 -19.171 1.00 87.69 201 CYS A C 1
ATOM 1522 O O . CYS A 1 201 ? 18.084 -0.540 -19.184 1.00 87.69 201 CYS A O 1
ATOM 1524 N N . VAL A 1 202 ? 16.844 -2.216 -18.329 1.00 86.75 202 VAL A N 1
ATOM 1525 C CA . VAL A 1 202 ? 17.793 -2.663 -17.303 1.00 86.75 202 VAL A CA 1
ATOM 1526 C C . VAL A 1 202 ? 18.185 -4.118 -17.543 1.00 86.75 202 VAL A C 1
ATOM 1528 O O . VAL A 1 202 ? 17.423 -4.879 -18.140 1.00 86.75 202 VAL A O 1
ATOM 1531 N N . SER A 1 203 ? 19.379 -4.509 -17.103 1.00 88.25 203 SER A N 1
ATOM 1532 C CA . SER A 1 203 ? 19.906 -5.861 -17.315 1.00 88.25 203 SER A CA 1
ATOM 1533 C C . SER A 1 203 ? 19.105 -6.920 -16.560 1.00 88.25 203 SER A C 1
ATOM 1535 O O . SER A 1 203 ? 18.711 -6.718 -15.408 1.00 88.25 203 SER A O 1
ATOM 1537 N N . CYS A 1 204 ? 18.899 -8.069 -17.202 1.00 86.44 204 CYS A N 1
ATOM 1538 C CA . CYS A 1 204 ? 18.345 -9.245 -16.542 1.00 86.44 204 CYS A CA 1
ATOM 1539 C C . CYS A 1 204 ? 19.274 -9.726 -15.404 1.00 86.44 204 CYS A C 1
ATOM 1541 O O . CYS A 1 204 ? 20.497 -9.586 -15.511 1.00 86.44 204 CYS A O 1
ATOM 1543 N N . PRO A 1 205 ? 18.726 -10.287 -14.309 1.00 81.06 205 PRO A N 1
ATOM 1544 C CA . PRO A 1 205 ? 19.530 -10.910 -13.260 1.00 81.06 205 PRO A CA 1
ATOM 1545 C C . PRO A 1 205 ? 20.401 -12.054 -13.804 1.00 81.06 205 PRO A C 1
ATOM 1547 O O . PRO A 1 205 ? 20.003 -12.710 -14.770 1.00 81.06 205 PRO A O 1
ATOM 1550 N N . PRO A 1 206 ? 21.562 -12.340 -13.185 1.00 78.00 206 PRO A N 1
ATOM 1551 C CA . PRO A 1 206 ? 22.390 -13.464 -13.595 1.00 78.00 206 PRO A CA 1
ATOM 1552 C C . PRO A 1 206 ? 21.627 -14.780 -13.422 1.00 78.00 206 PRO A C 1
ATOM 1554 O O . PRO A 1 206 ? 21.106 -15.085 -12.347 1.00 78.00 206 PRO A O 1
ATOM 1557 N N . VAL A 1 207 ? 21.588 -15.569 -14.489 1.00 77.81 207 VAL A N 1
ATOM 1558 C CA . VAL A 1 207 ? 21.111 -16.953 -14.473 1.00 77.81 207 VAL A CA 1
ATOM 1559 C C . VAL A 1 207 ? 22.219 -17.904 -14.024 1.00 77.81 207 VAL A C 1
ATOM 1561 O O . VAL A 1 207 ? 23.407 -17.605 -14.133 1.00 77.81 207 VAL A O 1
ATOM 1564 N N . CYS A 1 208 ? 21.830 -19.063 -13.492 1.00 78.69 208 CYS A N 1
ATOM 1565 C CA . CYS A 1 208 ? 22.762 -20.133 -13.143 1.00 78.69 208 CYS A CA 1
ATOM 1566 C C . CYS A 1 208 ? 23.533 -20.632 -14.385 1.00 78.69 208 CYS A C 1
ATOM 1568 O O . CYS A 1 208 ? 23.069 -20.478 -15.514 1.00 78.69 208 CYS A O 1
ATOM 1570 N N . TYR A 1 209 ? 24.686 -21.278 -14.189 1.00 81.31 209 TYR A N 1
ATOM 1571 C CA . TYR A 1 209 ? 25.521 -21.825 -15.270 1.00 81.31 209 TYR A CA 1
ATOM 1572 C C . TYR A 1 209 ? 24.934 -23.112 -15.882 1.00 81.31 209 TYR A C 1
ATOM 1574 O O . TYR A 1 209 ? 25.551 -24.175 -15.827 1.00 81.31 209 TYR A O 1
ATOM 1582 N N . ILE A 1 210 ? 23.722 -23.041 -16.432 1.00 83.81 210 ILE A N 1
ATOM 1583 C CA . ILE A 1 210 ? 23.077 -24.155 -17.130 1.00 83.81 210 ILE A CA 1
ATOM 1584 C C . ILE A 1 210 ? 23.203 -23.982 -18.647 1.00 83.81 210 ILE A C 1
ATOM 1586 O O . ILE A 1 210 ? 22.879 -22.932 -19.195 1.00 83.81 210 ILE A O 1
ATOM 1590 N N . GLY A 1 211 ? 23.682 -25.020 -19.336 1.00 87.38 211 GLY A N 1
ATOM 1591 C CA . GLY A 1 211 ? 23.724 -25.068 -20.798 1.00 87.38 211 GLY A CA 1
ATOM 1592 C C . GLY A 1 211 ? 22.471 -25.739 -21.356 1.00 87.38 211 GLY A C 1
ATOM 1593 O O . GLY A 1 211 ? 22.378 -26.965 -21.346 1.00 87.38 211 GLY A O 1
ATOM 1594 N N . CYS A 1 212 ? 21.513 -24.955 -21.851 1.00 89.94 212 CYS A N 1
ATOM 1595 C CA . CYS A 1 212 ? 20.279 -25.480 -22.434 1.00 89.94 212 CYS A CA 1
ATOM 1596 C C . CYS A 1 212 ? 20.386 -25.605 -23.962 1.00 89.94 212 CYS A C 1
ATOM 1598 O O . CYS A 1 212 ? 20.458 -24.601 -24.667 1.00 89.94 212 CYS A O 1
ATOM 1600 N N . ILE A 1 213 ? 20.317 -26.835 -24.488 1.00 89.75 213 ILE A N 1
ATOM 1601 C CA . ILE A 1 213 ? 20.404 -27.126 -25.937 1.00 89.75 213 ILE A CA 1
ATOM 1602 C C . ILE A 1 213 ? 19.267 -26.453 -26.730 1.00 89.75 213 ILE A C 1
ATOM 1604 O O . ILE A 1 213 ? 19.474 -26.018 -27.860 1.00 89.75 213 ILE A O 1
ATOM 1608 N N . TYR A 1 214 ? 18.081 -26.328 -26.126 1.00 90.19 214 TYR A N 1
ATOM 1609 C CA . TYR A 1 214 ? 16.900 -25.682 -26.718 1.00 90.19 214 TYR A CA 1
ATOM 1610 C C . TYR A 1 214 ? 16.600 -24.302 -26.099 1.00 90.19 214 TYR A C 1
ATOM 1612 O O . TYR A 1 214 ? 15.486 -23.784 -26.202 1.00 90.19 214 TYR A O 1
ATOM 1620 N N . GLY A 1 215 ? 17.599 -23.697 -25.450 1.00 87.75 215 GLY A N 1
ATOM 1621 C CA . GLY A 1 215 ? 17.483 -22.406 -24.774 1.00 87.75 215 GLY A CA 1
ATOM 1622 C C . GLY A 1 215 ? 16.775 -22.465 -23.418 1.00 87.75 215 GLY A C 1
ATOM 1623 O O . GLY A 1 215 ? 16.169 -23.473 -23.038 1.00 87.75 215 GLY A O 1
ATOM 1624 N N . ASN A 1 216 ? 16.877 -21.367 -22.676 1.00 91.38 216 ASN A N 1
ATOM 1625 C CA . ASN A 1 216 ? 16.294 -21.224 -21.348 1.00 91.38 216 ASN A CA 1
ATOM 1626 C C . ASN A 1 216 ? 14.809 -20.846 -21.414 1.00 91.38 216 ASN A C 1
ATOM 1628 O O . ASN A 1 216 ? 14.348 -20.169 -22.342 1.00 91.38 216 ASN A O 1
ATOM 1632 N N . VAL A 1 217 ? 14.066 -21.250 -20.388 1.00 91.88 217 VAL A N 1
ATOM 1633 C CA . VAL A 1 217 ? 12.745 -20.698 -20.083 1.00 91.88 217 VAL A CA 1
ATOM 1634 C C . VAL A 1 217 ? 12.917 -19.220 -19.738 1.00 91.88 217 VAL A C 1
ATOM 1636 O O . VAL A 1 217 ? 13.941 -18.816 -19.184 1.00 91.88 217 VAL A O 1
ATOM 1639 N N . LYS A 1 218 ? 11.919 -18.404 -20.077 1.00 88.00 218 LYS A N 1
ATOM 1640 C CA . LYS A 1 218 ? 11.911 -16.968 -19.792 1.00 88.00 218 LYS A CA 1
ATOM 1641 C C . LYS A 1 218 ? 10.809 -16.610 -18.803 1.00 88.00 218 LYS A C 1
ATOM 1643 O O . LYS A 1 218 ? 9.745 -17.226 -18.815 1.00 88.00 218 LYS A O 1
ATOM 1648 N N . ASP A 1 219 ? 11.059 -15.610 -17.968 1.00 84.00 219 ASP A N 1
ATOM 1649 C CA . ASP A 1 219 ? 10.057 -15.023 -17.083 1.00 84.00 219 ASP A CA 1
ATOM 1650 C C . ASP A 1 219 ? 9.092 -14.087 -17.842 1.00 84.00 219 ASP A C 1
ATOM 1652 O O . ASP A 1 219 ? 9.173 -13.901 -19.060 1.00 84.00 219 ASP A O 1
ATOM 1656 N N . SER A 1 220 ? 8.171 -13.450 -17.113 1.00 82.00 220 SER A N 1
ATOM 1657 C CA . SER A 1 220 ? 7.217 -12.483 -17.675 1.00 82.00 220 SER A CA 1
ATOM 1658 C C . SER A 1 220 ? 7.861 -11.217 -18.255 1.00 82.00 220 SER A C 1
ATOM 1660 O O . SER A 1 220 ? 7.183 -10.450 -18.935 1.00 82.00 220 SER A O 1
ATOM 1662 N N . ASN A 1 221 ? 9.138 -10.969 -17.960 1.00 78.94 221 ASN A N 1
ATOM 1663 C CA . ASN A 1 221 ? 9.915 -9.843 -18.474 1.00 78.94 221 ASN A CA 1
ATOM 1664 C C . ASN A 1 221 ? 10.759 -10.234 -19.696 1.00 78.94 221 ASN A C 1
ATOM 1666 O O . ASN A 1 221 ? 11.397 -9.370 -20.295 1.00 78.94 221 ASN A O 1
ATOM 1670 N N . GLY A 1 222 ? 10.750 -11.516 -20.079 1.00 83.00 222 GLY A N 1
ATOM 1671 C CA . GLY A 1 222 ? 11.572 -12.053 -21.156 1.00 83.00 222 GLY A CA 1
ATOM 1672 C C . GLY A 1 222 ? 13.014 -12.361 -20.743 1.00 83.00 222 GLY A C 1
ATOM 1673 O O . GLY A 1 222 ? 13.823 -12.673 -21.620 1.00 83.00 222 GLY A O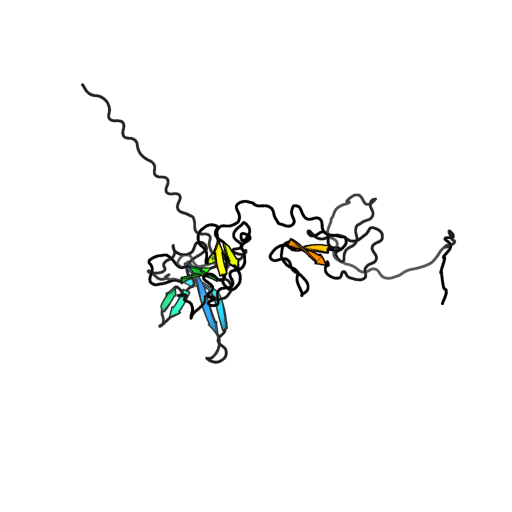 1
ATOM 1674 N N . CYS A 1 223 ? 13.331 -12.292 -19.447 1.00 87.69 223 CYS A N 1
ATOM 1675 C CA . CYS A 1 223 ? 14.626 -12.675 -18.902 1.00 87.69 223 CYS A CA 1
ATOM 1676 C C . CYS A 1 223 ? 14.710 -14.188 -18.762 1.00 87.69 223 CYS A C 1
ATOM 1678 O O . CYS A 1 223 ? 13.748 -14.835 -18.355 1.00 87.69 223 CYS A O 1
ATOM 1680 N N . GLU A 1 224 ? 15.863 -14.754 -19.093 1.00 88.44 224 GLU A N 1
ATOM 1681 C CA . GLU A 1 224 ? 16.104 -16.180 -18.905 1.00 88.44 224 GLU A CA 1
ATOM 1682 C C . GLU A 1 224 ? 16.053 -16.537 -17.416 1.00 88.44 224 GLU A C 1
ATOM 1684 O O . GLU A 1 224 ? 16.445 -15.748 -16.556 1.00 88.44 224 GLU A O 1
ATOM 1689 N N . ILE A 1 225 ? 15.564 -17.736 -17.111 1.00 88.69 225 ILE A N 1
ATOM 1690 C CA . ILE A 1 225 ? 15.601 -18.318 -15.770 1.00 88.69 225 ILE A CA 1
ATOM 1691 C C . ILE A 1 225 ? 16.447 -19.596 -15.771 1.00 88.69 225 ILE A C 1
ATOM 1693 O O . ILE A 1 225 ? 16.851 -20.111 -16.817 1.00 88.69 225 ILE A O 1
ATOM 1697 N N . CYS A 1 226 ? 16.728 -20.119 -14.576 1.00 90.56 226 CYS A N 1
ATOM 1698 C CA . CYS A 1 226 ? 17.490 -21.353 -14.369 1.00 90.56 226 CYS A CA 1
ATOM 1699 C C . CYS A 1 226 ? 16.661 -22.616 -14.706 1.00 90.56 226 CYS A C 1
ATOM 1701 O O . CYS A 1 226 ? 16.506 -23.510 -13.880 1.00 90.56 226 CYS A O 1
ATOM 1703 N N . GLU A 1 227 ? 16.077 -22.670 -15.905 1.00 91.56 227 GLU A N 1
ATOM 1704 C CA . GLU A 1 227 ? 15.268 -23.786 -16.402 1.00 91.56 227 GLU A CA 1
ATOM 1705 C C . GLU A 1 227 ? 15.410 -23.889 -17.929 1.00 91.56 227 GLU A C 1
ATOM 1707 O O . GLU A 1 227 ? 15.496 -22.867 -18.610 1.00 91.56 227 GLU A O 1
ATOM 1712 N N . CYS A 1 228 ? 15.455 -25.108 -18.476 1.00 91.69 228 CYS A N 1
ATOM 1713 C CA . CYS A 1 228 ? 15.600 -25.347 -19.915 1.00 91.69 228 CYS A CA 1
ATOM 1714 C C . CYS A 1 228 ? 14.254 -25.629 -20.581 1.00 91.69 228 CYS A C 1
ATOM 1716 O O . CYS A 1 228 ? 13.417 -26.339 -20.023 1.00 91.69 228 CYS A O 1
ATOM 1718 N N . ASN A 1 229 ? 14.080 -25.146 -21.812 1.00 91.62 229 ASN A N 1
ATOM 1719 C CA . ASN A 1 229 ? 12.951 -25.559 -22.639 1.00 91.62 229 ASN A CA 1
ATOM 1720 C C . ASN A 1 229 ? 13.068 -27.048 -23.001 1.00 91.62 229 ASN A C 1
ATOM 1722 O O . ASN A 1 229 ? 14.166 -27.564 -23.235 1.00 91.62 229 ASN A O 1
ATOM 1726 N N . ALA A 1 230 ? 11.922 -27.725 -23.074 1.00 90.31 230 ALA A N 1
ATOM 1727 C CA . ALA A 1 230 ? 11.840 -29.091 -23.578 1.00 90.31 230 ALA A CA 1
ATOM 1728 C C . ALA A 1 230 ? 12.185 -29.152 -25.076 1.00 90.31 230 ALA A C 1
ATOM 1730 O O . ALA A 1 230 ? 12.131 -28.147 -25.791 1.00 90.31 230 ALA A O 1
ATOM 1731 N N . SER A 1 231 ? 12.516 -30.350 -25.560 1.00 85.62 231 SER A N 1
ATOM 1732 C CA . SER A 1 231 ? 12.736 -30.563 -26.990 1.00 85.62 231 SER A CA 1
ATOM 1733 C C . SER A 1 231 ? 11.451 -30.256 -27.779 1.00 85.62 231 SER A C 1
ATOM 1735 O O . SER A 1 231 ? 10.372 -30.673 -27.350 1.00 85.62 231 SER A O 1
ATOM 1737 N N . PRO A 1 232 ? 11.530 -29.600 -28.954 1.00 80.00 232 PRO A N 1
ATOM 1738 C CA . PRO A 1 232 ? 10.360 -29.276 -29.779 1.00 80.00 232 PRO A CA 1
ATOM 1739 C C . PRO A 1 232 ? 9.498 -30.483 -30.191 1.00 80.00 232 PRO A C 1
ATOM 1741 O O . PRO A 1 232 ? 8.367 -30.305 -30.635 1.00 80.00 232 PRO A O 1
ATOM 1744 N N . THR A 1 233 ? 10.023 -31.705 -30.065 1.00 74.19 233 THR A N 1
ATOM 1745 C CA . THR A 1 233 ? 9.365 -32.957 -30.476 1.00 74.19 233 THR A CA 1
ATOM 1746 C C . THR A 1 233 ? 8.618 -33.655 -29.328 1.00 74.19 233 THR A C 1
ATOM 1748 O O . THR A 1 233 ? 7.955 -34.670 -29.546 1.00 74.19 233 THR A O 1
ATOM 1751 N N . GLU A 1 234 ? 8.684 -33.137 -28.099 1.00 55.28 234 GLU A N 1
ATOM 1752 C CA . GLU A 1 234 ? 7.949 -33.697 -26.963 1.00 55.28 234 GLU A CA 1
ATOM 1753 C C . GLU A 1 234 ? 6.518 -33.138 -26.905 1.00 55.28 234 GLU A C 1
ATOM 1755 O O . GLU A 1 234 ? 6.237 -32.103 -26.307 1.00 55.28 234 GLU A O 1
ATOM 1760 N N . THR A 1 235 ? 5.565 -33.845 -27.519 1.00 52.47 235 THR A N 1
ATOM 1761 C CA . THR A 1 235 ? 4.129 -33.646 -27.234 1.00 52.47 235 THR A CA 1
ATOM 1762 C C . THR A 1 235 ? 3.841 -33.779 -25.729 1.00 52.47 235 THR A C 1
ATOM 1764 O O . THR A 1 235 ? 4.399 -34.680 -25.094 1.00 52.47 235 THR A O 1
ATOM 1767 N N . PRO A 1 236 ? 2.924 -32.977 -25.147 1.00 45.62 236 PRO A N 1
ATOM 1768 C CA . PRO A 1 236 ? 2.652 -32.988 -23.713 1.00 45.62 236 PRO A CA 1
ATOM 1769 C C . PRO A 1 236 ? 1.933 -34.282 -23.309 1.00 45.62 236 PRO A C 1
ATOM 1771 O O . PRO A 1 236 ? 0.707 -34.364 -23.305 1.00 45.62 236 PRO A O 1
ATOM 1774 N N . ARG A 1 237 ? 2.688 -35.319 -22.935 1.00 46.22 237 ARG A N 1
ATOM 1775 C CA . ARG A 1 237 ? 2.141 -36.450 -22.180 1.00 46.22 237 ARG A CA 1
ATOM 1776 C C . ARG A 1 237 ? 2.119 -36.080 -20.705 1.00 46.22 237 ARG A C 1
ATOM 1778 O O . ARG A 1 237 ? 3.157 -36.022 -20.064 1.00 46.22 237 ARG A O 1
ATOM 1785 N N . ASN A 1 238 ? 0.905 -35.844 -20.212 1.00 37.44 238 ASN A N 1
ATOM 1786 C CA . ASN A 1 238 ? 0.478 -35.906 -18.816 1.00 37.44 238 ASN A CA 1
ATOM 1787 C C . ASN A 1 238 ? 1.503 -35.441 -17.774 1.00 37.44 238 ASN A C 1
ATOM 1789 O O . ASN A 1 238 ? 2.342 -36.203 -17.298 1.00 37.44 238 ASN A O 1
ATOM 1793 N N . ARG A 1 239 ? 1.294 -34.209 -17.301 1.00 49.94 239 ARG A N 1
ATOM 1794 C CA . ARG A 1 239 ? 1.836 -33.674 -16.049 1.00 49.94 239 ARG A CA 1
ATOM 1795 C C . ARG A 1 239 ? 1.227 -34.438 -14.863 1.00 49.94 239 ARG A C 1
ATOM 1797 O O . ARG A 1 239 ? 0.409 -33.904 -14.122 1.00 49.94 239 ARG A O 1
ATOM 1804 N N . SER A 1 240 ? 1.585 -35.709 -14.708 1.00 42.97 240 SER A N 1
ATOM 1805 C CA . SER A 1 240 ? 1.245 -36.496 -13.531 1.00 42.97 240 SER A CA 1
ATOM 1806 C C . SER A 1 240 ? 2.469 -36.577 -12.637 1.00 42.97 240 SER A C 1
ATOM 1808 O O . SER A 1 240 ? 3.547 -36.999 -13.046 1.00 42.97 240 SER A O 1
ATOM 1810 N N . LYS A 1 241 ? 2.266 -36.089 -11.416 1.00 50.44 241 LYS A N 1
ATOM 1811 C CA . LYS A 1 241 ? 3.157 -36.154 -10.262 1.00 50.44 241 LYS A CA 1
ATOM 1812 C C . LYS A 1 241 ? 4.032 -37.411 -10.303 1.00 50.44 241 LYS A C 1
ATOM 1814 O O . LYS A 1 241 ? 3.506 -38.510 -10.184 1.00 50.44 241 LYS A O 1
ATOM 1819 N N . ASN A 1 242 ? 5.351 -37.248 -10.319 1.00 34.16 242 ASN A N 1
ATOM 1820 C CA . ASN A 1 242 ? 6.189 -38.205 -9.611 1.00 34.16 242 ASN A CA 1
ATOM 1821 C C . ASN A 1 242 ? 7.349 -37.507 -8.916 1.00 34.16 242 ASN A C 1
ATOM 1823 O O . ASN A 1 242 ? 8.398 -37.201 -9.474 1.00 34.16 242 ASN A O 1
ATOM 1827 N N . ARG A 1 243 ? 7.099 -37.248 -7.636 1.00 44.66 243 ARG A N 1
ATOM 1828 C CA . ARG A 1 243 ? 8.123 -37.016 -6.638 1.00 44.66 243 ARG A CA 1
ATOM 1829 C C . ARG A 1 243 ? 8.794 -38.369 -6.384 1.00 44.66 243 ARG A C 1
ATOM 1831 O O . ARG A 1 243 ? 8.105 -39.316 -6.026 1.00 44.66 243 ARG A O 1
ATOM 1838 N N . SER A 1 244 ? 10.127 -38.380 -6.438 1.00 41.16 244 SER A N 1
ATOM 1839 C CA . SER A 1 244 ? 11.011 -39.387 -5.830 1.00 41.16 244 SER A CA 1
ATOM 1840 C C . SER A 1 244 ? 11.187 -40.708 -6.608 1.00 41.16 244 SER A C 1
ATOM 1842 O O . SER A 1 244 ? 10.262 -41.502 -6.716 1.00 41.16 244 SER A O 1
ATOM 1844 N N . LYS A 1 245 ? 12.419 -41.028 -7.027 1.00 38.09 245 LYS A N 1
ATOM 1845 C CA . LYS A 1 245 ? 13.360 -41.897 -6.282 1.00 38.09 245 LYS A CA 1
ATOM 1846 C C . LYS A 1 245 ? 14.547 -42.305 -7.166 1.00 38.09 245 LYS A C 1
ATOM 1848 O O . LYS A 1 245 ? 14.395 -42.612 -8.340 1.00 38.09 245 LYS A O 1
ATOM 1853 N N . ASN A 1 246 ? 15.718 -42.311 -6.536 1.00 37.75 246 ASN A N 1
ATOM 1854 C CA . ASN A 1 246 ? 16.969 -42.916 -6.986 1.00 37.75 246 ASN A CA 1
ATOM 1855 C C . ASN A 1 246 ? 16.788 -44.265 -7.705 1.00 37.75 246 ASN A C 1
ATOM 1857 O O . ASN A 1 246 ? 16.208 -45.172 -7.113 1.00 37.75 246 ASN A O 1
ATOM 1861 N N . LEU A 1 247 ? 17.461 -44.451 -8.844 1.00 35.19 247 LEU A N 1
ATOM 1862 C CA . LEU A 1 247 ? 18.166 -45.703 -9.127 1.00 35.19 247 LEU A CA 1
ATOM 1863 C C . LEU A 1 247 ? 19.578 -45.397 -9.652 1.00 35.19 247 LEU A C 1
ATOM 1865 O O . LEU A 1 247 ? 19.794 -44.487 -10.445 1.00 35.19 247 LEU A O 1
ATOM 1869 N N . LYS A 1 248 ? 20.527 -46.135 -9.077 1.00 31.92 248 LYS A N 1
ATOM 1870 C CA . LYS A 1 248 ? 21.990 -46.038 -9.170 1.00 31.92 248 LYS A CA 1
ATOM 1871 C C . LYS A 1 248 ? 22.520 -46.896 -10.358 1.00 31.92 248 LYS A C 1
ATOM 1873 O O . LYS A 1 248 ? 21.700 -47.432 -11.097 1.00 31.92 248 LYS A O 1
ATOM 1878 N N . PRO A 1 249 ? 23.850 -46.995 -10.582 1.00 40.88 249 PRO A N 1
ATOM 1879 C CA . PRO A 1 249 ? 24.470 -47.147 -11.896 1.00 40.88 249 PRO A CA 1
ATOM 1880 C C . PRO A 1 249 ? 24.571 -48.600 -12.372 1.00 40.88 249 PRO A C 1
ATOM 1882 O O . PRO A 1 249 ? 24.697 -49.522 -11.569 1.00 40.88 249 PRO A O 1
ATOM 1885 N N . GLY A 1 250 ? 24.628 -48.768 -13.691 1.00 29.84 250 GLY A N 1
ATOM 1886 C CA . GLY A 1 250 ? 24.988 -50.017 -14.354 1.00 29.84 250 GLY A CA 1
ATOM 1887 C C . GLY A 1 250 ? 25.289 -49.760 -15.828 1.00 29.84 250 GLY A C 1
ATOM 1888 O O . GLY A 1 250 ? 24.373 -49.628 -16.631 1.00 29.84 250 GLY A O 1
ATOM 1889 N N . ALA A 1 251 ? 26.574 -49.638 -16.157 1.00 30.20 251 ALA A N 1
ATOM 1890 C CA . ALA A 1 251 ? 27.109 -49.845 -17.507 1.00 30.20 251 ALA A CA 1
ATOM 1891 C C . ALA A 1 251 ? 27.137 -51.381 -17.796 1.00 30.20 251 ALA A C 1
ATOM 1893 O O . ALA A 1 251 ? 26.937 -52.131 -16.834 1.00 30.20 251 ALA A O 1
ATOM 1894 N N . PRO A 1 252 ? 27.380 -51.895 -19.028 1.00 40.00 252 PRO A N 1
ATOM 1895 C CA . PRO A 1 252 ? 28.397 -51.405 -19.962 1.00 40.00 252 PRO A CA 1
ATOM 1896 C C . PRO A 1 252 ? 27.974 -51.254 -21.442 1.00 40.00 252 PRO A C 1
ATOM 1898 O O . PRO A 1 252 ? 27.155 -51.991 -21.977 1.00 40.00 252 PRO A O 1
ATOM 1901 N N . GLU A 1 253 ? 28.590 -50.251 -22.072 1.00 31.61 253 GLU A N 1
ATOM 1902 C CA . GLU A 1 253 ? 29.375 -50.348 -23.313 1.00 31.61 253 GLU A CA 1
ATOM 1903 C C . GLU A 1 253 ? 28.772 -51.062 -24.542 1.00 31.61 253 GLU A C 1
ATOM 1905 O O . GLU A 1 253 ? 28.701 -52.284 -24.614 1.00 31.61 253 GLU A O 1
ATOM 1910 N N . SER A 1 254 ? 28.482 -50.294 -25.600 1.00 29.58 254 SER A N 1
ATOM 1911 C CA . SER A 1 254 ? 29.075 -50.566 -26.921 1.00 29.58 254 SER A CA 1
ATOM 1912 C C . SER A 1 254 ? 28.842 -49.434 -27.937 1.00 29.58 254 SER A C 1
ATOM 1914 O O . SER A 1 254 ? 27.723 -48.990 -28.174 1.00 29.58 254 SER A O 1
ATOM 1916 N N . GLN A 1 255 ? 29.961 -49.051 -28.562 1.00 29.31 255 GLN A N 1
ATOM 1917 C CA . GLN A 1 255 ? 30.124 -48.520 -29.924 1.00 29.31 255 GLN A CA 1
ATOM 1918 C C . GLN A 1 255 ? 29.858 -47.027 -30.174 1.00 29.31 255 GLN A C 1
ATOM 1920 O O . GLN A 1 255 ? 28.824 -46.585 -30.667 1.00 29.31 255 GLN A O 1
ATOM 1925 N N . PHE A 1 256 ? 30.925 -46.278 -29.893 1.00 28.20 256 PHE A N 1
ATOM 1926 C CA . PHE A 1 256 ? 31.309 -45.000 -30.485 1.00 28.20 256 PHE A CA 1
ATOM 1927 C C . PHE A 1 256 ? 32.030 -45.241 -31.824 1.00 28.20 256 PHE A C 1
ATOM 1929 O O . PHE A 1 256 ? 32.825 -46.174 -31.890 1.00 28.20 256 PHE A O 1
ATOM 1936 N N . GLU A 1 257 ? 31.783 -44.400 -32.837 1.00 33.00 257 GLU A N 1
ATOM 1937 C CA . GLU A 1 257 ? 32.735 -43.881 -33.852 1.00 33.00 257 GLU A CA 1
ATOM 1938 C C . GLU A 1 257 ? 31.951 -42.997 -34.870 1.00 33.00 257 GLU A C 1
ATOM 1940 O O . GLU A 1 257 ? 30.722 -43.075 -34.941 1.00 33.00 257 GLU A O 1
ATOM 1945 N N . PRO A 1 258 ? 32.588 -42.044 -35.579 1.00 37.44 258 PRO A N 1
ATOM 1946 C CA . PRO A 1 258 ? 32.354 -40.621 -35.351 1.00 37.44 258 PRO A CA 1
ATOM 1947 C C . PRO A 1 258 ? 31.886 -39.883 -36.619 1.00 37.44 258 PRO A C 1
ATOM 1949 O O . PRO A 1 258 ? 32.116 -40.321 -37.746 1.00 37.44 258 PRO A O 1
ATOM 1952 N N . LYS A 1 259 ? 31.292 -38.690 -36.472 1.00 33.12 259 LYS A N 1
ATOM 1953 C CA . LYS A 1 259 ? 31.217 -37.726 -37.584 1.00 33.12 259 LYS A CA 1
ATOM 1954 C C . LYS A 1 259 ? 32.039 -36.486 -37.267 1.00 33.12 259 LYS A C 1
ATOM 1956 O O . LYS A 1 259 ? 31.797 -35.765 -36.307 1.00 33.12 259 LYS A O 1
ATOM 1961 N N . GLN A 1 260 ? 33.050 -36.321 -38.109 1.00 37.56 260 GLN A N 1
ATOM 1962 C CA . GLN A 1 260 ? 34.082 -35.301 -38.113 1.00 37.56 260 GLN A CA 1
ATOM 1963 C C . GLN A 1 260 ? 33.475 -33.896 -38.243 1.00 37.56 260 GLN A C 1
ATOM 1965 O O . GLN A 1 260 ? 32.743 -33.614 -39.189 1.00 37.56 260 GLN A O 1
ATOM 1970 N N . GLY A 1 261 ? 33.841 -33.000 -37.328 1.00 32.16 261 GLY A N 1
ATOM 1971 C CA . GLY A 1 261 ? 33.617 -31.561 -37.431 1.00 32.16 261 GLY A CA 1
ATOM 1972 C C . GLY A 1 261 ? 34.899 -30.844 -37.030 1.00 32.16 261 GLY A C 1
ATOM 1973 O O . GLY A 1 261 ? 35.300 -30.891 -35.873 1.00 32.16 261 GLY A O 1
ATOM 1974 N N . LYS A 1 262 ? 35.585 -30.260 -38.014 1.00 35.97 262 LYS A N 1
ATOM 1975 C CA . LYS A 1 262 ? 36.890 -29.605 -37.871 1.00 35.97 262 LYS A CA 1
ATOM 1976 C C . LYS A 1 262 ? 36.810 -28.435 -36.884 1.00 35.97 262 LYS A C 1
ATOM 1978 O O . LYS A 1 262 ? 36.014 -27.520 -37.067 1.00 35.97 262 LYS A O 1
ATOM 1983 N N . ILE A 1 263 ? 37.679 -28.461 -35.880 1.00 34.84 263 ILE A N 1
ATOM 1984 C CA . ILE A 1 263 ? 37.956 -27.348 -34.972 1.00 34.84 263 ILE A CA 1
ATOM 1985 C C . ILE A 1 263 ? 38.928 -26.398 -35.692 1.00 34.84 263 ILE A C 1
ATOM 1987 O O . ILE A 1 263 ? 40.028 -26.813 -36.048 1.00 34.84 263 ILE A O 1
ATOM 1991 N N . TYR A 1 264 ? 38.548 -25.134 -35.893 1.00 33.06 264 TYR A N 1
ATOM 1992 C CA . TYR A 1 264 ? 39.501 -24.054 -36.170 1.00 33.06 264 TYR A CA 1
ATOM 1993 C C . TYR A 1 264 ? 39.761 -23.308 -34.856 1.00 33.06 264 TYR A C 1
ATOM 1995 O O . TYR A 1 264 ? 38.911 -22.556 -34.389 1.00 33.06 264 TYR A O 1
ATOM 2003 N N . ILE A 1 265 ? 40.930 -23.536 -34.252 1.00 41.16 265 ILE A N 1
ATOM 2004 C CA . ILE A 1 265 ? 41.501 -22.645 -33.236 1.00 41.16 265 ILE A CA 1
ATOM 2005 C C . ILE A 1 265 ? 42.381 -21.655 -34.000 1.00 41.16 265 ILE A C 1
ATOM 2007 O O . ILE A 1 265 ? 43.427 -22.038 -34.521 1.00 41.16 265 ILE A O 1
ATOM 2011 N N . SER A 1 266 ? 41.972 -20.390 -34.082 1.00 37.69 266 SER A N 1
ATOM 2012 C CA . SER A 1 266 ? 42.903 -19.308 -34.404 1.00 37.69 266 SER A CA 1
ATOM 2013 C C . SER A 1 266 ? 43.636 -18.923 -33.123 1.00 37.69 266 SER A C 1
ATOM 2015 O O . SER A 1 266 ? 43.103 -18.207 -32.283 1.00 37.69 266 SER A O 1
ATOM 2017 N N . ALA A 1 267 ? 44.855 -19.428 -32.978 1.00 40.50 267 ALA A N 1
ATOM 2018 C CA . ALA A 1 267 ? 45.888 -18.803 -32.166 1.00 40.50 267 ALA A CA 1
ATOM 2019 C C . ALA A 1 267 ? 46.697 -17.889 -33.086 1.00 40.50 267 ALA A C 1
ATOM 2021 O O . ALA A 1 267 ? 47.135 -18.396 -34.110 1.00 40.50 267 ALA A O 1
ATOM 2022 N N . VAL A 1 268 ? 46.921 -16.621 -32.723 1.00 41.34 268 VAL A N 1
ATOM 2023 C CA . VAL A 1 268 ? 48.177 -15.889 -32.983 1.00 41.34 268 VAL A CA 1
ATOM 2024 C C . VAL A 1 268 ? 48.277 -14.709 -31.995 1.00 41.34 268 VAL A C 1
ATOM 2026 O O . VAL A 1 268 ? 47.413 -13.838 -32.017 1.00 41.34 268 VAL A O 1
ATOM 2029 N N . LEU A 1 269 ? 49.345 -14.774 -31.182 1.00 42.41 269 LEU A N 1
ATOM 2030 C CA . LEU A 1 269 ? 50.197 -13.743 -30.545 1.00 42.41 269 LEU A CA 1
ATOM 2031 C C . LEU A 1 269 ? 49.564 -12.531 -29.844 1.00 42.41 269 LEU A C 1
ATOM 2033 O O . LEU A 1 269 ? 49.035 -11.635 -30.532 1.00 42.41 269 LEU A O 1
#

pLDDT: mean 70.25, std 17.51, range [28.2, 91.88]

Sequence (269 aa):
MSGPTLFMIILICFTGAVKKPDPRCVAKDCPTNTTCRVVKTCTGSSRSHFCFLEARCLDKPPESSQTFRCTFGDPILEMRLGTLQDTTCHPGSPCIDGSYCNTELADTYATCCLSDPHKPVKPGFCPAVKAHKDHFCVDMCQNDGDCRWDYKCCNRGCDKACMQPATSGKDPCDSKKCPYQTYCLRPGQNCSWPCGKVGECVSCPPVCYIGCIYGNVKDSNGCEICECNASPTETPRNRSKNRSKNLKPGAPESQFEPKQGKIYISAVL

InterPro domains:
  IPR004094 Antistasin-like domain [PF02822] (204-228)
  IPR004094 Antistasin-like domain [PS51252] (195-228)
  IPR008197 WAP-type 'four-disulfide core' domain [PF00095] (122-165)
  IPR008197 WAP-type 'four-disulfide core' domain [PS51390] (119-166)
  IPR008197 WAP-type 'four-disulfide core' domain [SM00217] (122-166)
  IPR036645 Elafin-like superfamily [G3DSA:4.10.75.10] (117-169)
  IPR036645 Elafin-like superfamily [SSF57256] (121-166)